Protein AF-A0A972YPR6-F1 (afdb_monomer_lite)

Structure (mmCIF, N/CA/C/O backbone):
data_AF-A0A972YPR6-F1
#
_entry.id   AF-A0A972YPR6-F1
#
loop_
_atom_site.group_PDB
_atom_site.id
_atom_site.type_symbol
_atom_site.label_atom_id
_atom_site.label_alt_id
_atom_site.label_comp_id
_atom_site.label_asym_id
_atom_site.label_entity_id
_atom_site.label_seq_id
_atom_site.pdbx_PDB_ins_code
_atom_site.Cartn_x
_atom_site.Cartn_y
_atom_site.Cartn_z
_atom_site.occupancy
_atom_site.B_iso_or_equiv
_atom_site.auth_seq_id
_atom_site.auth_comp_id
_atom_site.auth_asym_id
_atom_site.auth_atom_id
_atom_site.pdbx_PDB_model_num
ATOM 1 N N . MET A 1 1 ? -0.577 -13.447 4.696 1.00 89.56 1 MET A N 1
ATOM 2 C CA . MET A 1 1 ? -1.608 -12.400 4.865 1.00 89.56 1 MET A CA 1
ATOM 3 C C . MET A 1 1 ? -1.252 -11.350 5.911 1.00 89.56 1 MET A C 1
ATOM 5 O O . MET A 1 1 ? -1.453 -10.199 5.590 1.00 89.56 1 MET A O 1
ATOM 9 N N . MET A 1 2 ? -0.701 -11.673 7.095 1.00 94.50 2 MET A N 1
ATOM 10 C CA . MET A 1 2 ? -0.413 -10.647 8.131 1.00 94.50 2 MET A CA 1
ATOM 11 C C . MET A 1 2 ? 0.488 -9.485 7.668 1.00 94.50 2 MET A C 1
ATOM 13 O O . MET A 1 2 ? 0.297 -8.358 8.108 1.00 94.50 2 MET A O 1
ATOM 17 N N . GLU A 1 3 ? 1.454 -9.751 6.788 1.00 96.06 3 GLU A N 1
ATOM 18 C CA . GLU A 1 3 ? 2.342 -8.731 6.204 1.00 96.06 3 GLU A CA 1
ATOM 19 C C . GLU A 1 3 ? 1.760 -8.063 4.945 1.00 96.06 3 GLU A C 1
ATOM 21 O O . GLU A 1 3 ? 2.299 -7.072 4.464 1.00 96.06 3 GLU A O 1
ATOM 26 N N . CYS A 1 4 ? 0.690 -8.608 4.359 1.00 95.75 4 CYS A N 1
ATOM 27 C CA . CYS A 1 4 ? 0.088 -8.008 3.173 1.00 95.75 4 CYS A CA 1
ATOM 28 C C . CYS A 1 4 ? -0.622 -6.715 3.601 1.00 95.75 4 CYS A C 1
ATOM 30 O O . CYS A 1 4 ? -1.478 -6.797 4.485 1.00 95.75 4 CYS A O 1
ATOM 32 N N . PRO A 1 5 ? -0.283 -5.548 3.025 1.00 95.44 5 PRO A N 1
ATOM 33 C CA . PRO A 1 5 ? -0.886 -4.294 3.446 1.00 95.44 5 PRO A CA 1
ATOM 34 C C . PRO A 1 5 ? -2.381 -4.269 3.152 1.00 95.44 5 PRO A C 1
ATOM 36 O O . PRO A 1 5 ? -2.814 -4.583 2.035 1.00 95.44 5 PRO A O 1
ATOM 39 N N . ASP A 1 6 ? -3.156 -3.834 4.141 1.00 95.50 6 ASP A N 1
ATOM 40 C CA . ASP A 1 6 ? -4.547 -3.463 3.925 1.00 95.50 6 ASP A CA 1
ATOM 41 C C . ASP A 1 6 ? -4.620 -2.365 2.847 1.00 95.50 6 ASP A C 1
ATOM 43 O O . ASP A 1 6 ? -3.828 -1.416 2.866 1.00 95.50 6 ASP A O 1
ATOM 47 N N . PRO A 1 7 ? -5.524 -2.466 1.866 1.00 93.88 7 PRO A N 1
ATOM 48 C CA . PRO A 1 7 ? -5.478 -1.577 0.718 1.00 93.88 7 PRO A CA 1
ATOM 49 C C . PRO A 1 7 ? -5.807 -0.128 1.050 1.00 93.88 7 PRO A C 1
ATOM 51 O O . PRO A 1 7 ? -5.275 0.767 0.387 1.00 93.88 7 PRO A O 1
ATOM 54 N N . MET A 1 8 ? -6.619 0.105 2.081 1.00 93.44 8 MET A N 1
ATOM 55 C CA . MET A 1 8 ? -7.061 1.438 2.462 1.00 93.44 8 MET A CA 1
ATOM 56 C C . MET A 1 8 ? -6.208 2.064 3.545 1.00 93.44 8 MET A C 1
ATOM 58 O O . MET A 1 8 ? -6.005 3.262 3.476 1.00 93.44 8 MET A O 1
ATOM 62 N N . THR A 1 9 ? -5.703 1.312 4.517 1.00 93.81 9 THR A N 1
ATOM 63 C CA . THR A 1 9 ? -4.907 1.847 5.638 1.00 93.81 9 THR A CA 1
ATOM 64 C C . THR A 1 9 ? -3.408 1.647 5.446 1.00 93.81 9 THR A C 1
ATOM 66 O O . THR A 1 9 ? -2.614 2.374 6.034 1.00 93.81 9 THR A O 1
ATOM 69 N N . LYS A 1 10 ? -3.010 0.690 4.592 1.00 94.50 10 LYS A N 1
ATOM 70 C CA . LYS A 1 10 ? -1.614 0.272 4.348 1.00 94.50 10 LYS A CA 1
ATOM 71 C C . LYS A 1 10 ? -0.915 -0.306 5.575 1.00 94.50 10 LYS A C 1
ATOM 73 O O . LYS A 1 10 ? 0.304 -0.508 5.574 1.00 94.50 10 LYS A O 1
ATOM 78 N N . LEU A 1 11 ? -1.710 -0.638 6.589 1.00 95.12 11 LEU A N 1
ATOM 79 C CA . LEU A 1 11 ? -1.269 -1.309 7.792 1.00 95.12 11 LEU A CA 1
ATOM 80 C C . LEU A 1 11 ? -1.025 -2.789 7.535 1.00 95.12 11 LEU A C 1
ATOM 82 O O . LEU A 1 11 ? -1.690 -3.444 6.733 1.00 95.12 11 LEU A O 1
ATOM 86 N N . THR A 1 12 ? -0.051 -3.298 8.269 1.00 95.75 12 THR A N 1
ATOM 87 C CA . THR A 1 12 ? 0.332 -4.702 8.342 1.00 95.75 12 THR A CA 1
ATOM 88 C C . THR A 1 12 ? 0.421 -5.073 9.813 1.00 95.75 12 THR A C 1
ATOM 90 O O . THR A 1 12 ? 0.680 -4.212 10.651 1.00 95.75 12 THR A O 1
ATOM 93 N N . TRP A 1 13 ? 0.220 -6.345 10.151 1.00 96.69 13 TRP A N 1
ATOM 94 C CA . TRP A 1 13 ? 0.359 -6.851 11.525 1.00 96.69 13 TRP A CA 1
ATOM 95 C C . TRP A 1 13 ? -0.508 -6.154 12.600 1.00 96.69 13 TRP A C 1
ATOM 97 O O . TRP A 1 13 ? -0.319 -6.434 13.780 1.00 96.69 13 TRP A O 1
ATOM 107 N N . ASP A 1 14 ? -1.438 -5.274 12.224 1.00 96.12 14 ASP A N 1
ATOM 108 C CA . ASP A 1 14 ? -2.230 -4.436 13.126 1.00 96.12 14 ASP A CA 1
ATOM 109 C C . ASP A 1 14 ? -3.655 -4.230 12.600 1.00 96.12 14 ASP A C 1
ATOM 111 O O . ASP A 1 14 ? -3.879 -4.161 11.393 1.00 96.12 14 ASP A O 1
ATOM 115 N N . ASN A 1 15 ? -4.604 -4.065 13.522 1.00 96.44 15 ASN A N 1
ATOM 116 C CA . ASN A 1 15 ? -5.982 -3.648 13.265 1.00 96.44 15 ASN A CA 1
ATOM 117 C C . ASN A 1 15 ? -6.401 -2.555 14.275 1.00 96.44 15 ASN A C 1
ATOM 119 O O . ASN A 1 15 ? -6.777 -2.861 15.407 1.00 96.44 15 ASN A O 1
ATOM 123 N N . PRO A 1 16 ? -6.301 -1.268 13.911 1.00 96.81 16 PRO A N 1
ATOM 124 C CA . PRO A 1 16 ? -6.721 -0.170 14.777 1.00 96.81 16 PRO A CA 1
ATOM 125 C C . PRO A 1 16 ? -8.230 0.095 14.701 1.00 96.81 16 PRO A C 1
ATOM 127 O O . PRO A 1 16 ? -8.936 -0.448 13.855 1.00 96.81 16 PRO A O 1
ATOM 130 N N . ILE A 1 17 ? -8.710 0.981 15.575 1.00 97.88 17 ILE A N 1
ATOM 131 C CA . ILE A 1 17 ? -10.021 1.625 15.454 1.00 97.88 17 ILE A CA 1
ATOM 132 C C . ILE A 1 17 ? -9.908 2.685 14.357 1.00 97.88 17 ILE A C 1
ATOM 134 O O . ILE A 1 17 ? -9.181 3.669 14.522 1.00 97.88 17 ILE A O 1
ATOM 138 N N . LEU A 1 18 ? -10.612 2.500 13.243 1.00 97.38 18 LEU A N 1
ATOM 139 C CA . LEU A 1 18 ? -10.603 3.478 12.157 1.00 97.38 18 LEU A CA 1
ATOM 140 C C . LEU A 1 18 ? -11.626 4.576 12.440 1.00 97.38 18 LEU A C 1
ATOM 142 O O . LEU A 1 18 ? -12.770 4.279 12.801 1.00 97.38 18 LEU A O 1
ATOM 146 N N . ILE A 1 19 ? -11.208 5.836 12.290 1.00 96.25 19 ILE A N 1
ATOM 147 C CA . ILE A 1 19 ? -12.053 7.011 12.535 1.00 96.25 19 ILE A CA 1
ATOM 148 C C . ILE A 1 19 ? -11.906 8.069 11.439 1.00 96.25 19 ILE A C 1
ATOM 150 O O . ILE A 1 19 ? -10.850 8.216 10.822 1.00 96.25 19 ILE A O 1
ATOM 154 N N . SER A 1 20 ? -12.962 8.862 11.254 1.00 94.69 20 SER A N 1
ATOM 155 C CA . SER A 1 20 ? -12.939 10.039 10.379 1.00 94.69 20 SER A CA 1
ATOM 156 C C . SER A 1 20 ? -12.034 11.157 10.921 1.00 94.69 20 SER A C 1
ATOM 158 O O . SER A 1 20 ? -11.884 11.306 12.142 1.00 94.69 20 SER A O 1
ATOM 160 N N . PRO A 1 21 ? -11.478 12.013 10.038 1.00 91.69 21 PRO A N 1
ATOM 161 C CA . PRO A 1 21 ? -10.698 13.180 10.449 1.00 91.69 21 PRO A CA 1
ATOM 162 C C . PRO A 1 21 ? -11.472 14.132 11.361 1.00 91.69 21 PRO A C 1
ATOM 164 O O . PRO A 1 21 ? -10.899 14.693 12.294 1.00 91.69 21 PRO A O 1
ATOM 167 N N . ARG A 1 22 ? -12.779 14.296 11.126 1.00 92.75 22 ARG A N 1
ATOM 168 C CA . ARG A 1 22 ? -13.641 15.149 11.946 1.00 92.75 22 ARG A CA 1
ATOM 169 C C . ARG A 1 22 ? -13.773 14.633 13.371 1.00 92.75 22 ARG A C 1
ATOM 171 O O . ARG A 1 22 ? -13.511 15.374 14.315 1.00 92.75 22 ARG A O 1
ATOM 178 N N . LEU A 1 23 ? -14.123 13.354 13.525 1.00 94.56 23 LEU A N 1
ATOM 179 C CA . LEU A 1 23 ? -14.265 12.740 14.843 1.00 94.56 23 LEU A CA 1
ATOM 180 C C . LEU A 1 23 ? -12.949 12.805 15.627 1.00 94.56 23 LEU A C 1
ATOM 182 O O . LEU A 1 23 ? -12.959 13.081 16.823 1.00 94.56 23 LEU A O 1
ATOM 186 N N . ALA A 1 24 ? -11.814 12.610 14.952 1.00 93.12 24 ALA A N 1
ATOM 187 C CA . ALA A 1 24 ? -10.502 12.749 15.572 1.00 93.12 24 ALA A CA 1
ATOM 188 C C . ALA A 1 24 ? -10.274 14.160 16.150 1.00 93.12 24 ALA A C 1
ATOM 190 O O . ALA A 1 24 ? -9.824 14.284 17.287 1.00 93.12 24 ALA A O 1
ATOM 191 N N . LYS A 1 25 ? -10.617 15.228 15.414 1.00 91.12 25 LYS A N 1
ATOM 192 C CA . LYS A 1 25 ? -10.479 16.615 15.907 1.00 91.12 25 LYS A CA 1
ATOM 193 C C . LYS A 1 25 ? -11.363 16.868 17.124 1.00 91.12 25 LYS A C 1
ATOM 195 O O . LYS A 1 25 ? -10.872 17.357 18.137 1.00 91.12 25 LYS A O 1
ATOM 200 N N . GLU A 1 26 ? -12.631 16.470 17.045 1.00 94.38 26 GLU A N 1
ATOM 201 C CA . GLU A 1 26 ? -13.595 16.656 18.136 1.00 94.38 26 GLU A CA 1
ATOM 202 C C . GLU A 1 26 ? -13.163 15.900 19.406 1.00 94.38 26 GLU A C 1
ATOM 204 O O . GLU A 1 26 ? -13.256 16.435 20.510 1.00 94.38 26 GLU A O 1
ATOM 209 N N . LEU A 1 27 ? -12.621 14.683 19.268 1.00 94.31 27 LEU A N 1
ATOM 210 C CA . LEU A 1 27 ? -12.073 13.918 20.394 1.00 94.31 27 LEU A CA 1
ATOM 211 C C . LEU A 1 27 ? -10.811 14.556 20.977 1.00 94.31 27 LEU A C 1
ATOM 213 O O . LEU A 1 27 ? -10.676 14.624 22.196 1.00 94.31 27 LEU A O 1
ATOM 217 N N . GLN A 1 28 ? -9.903 15.044 20.128 1.00 92.81 28 GLN A N 1
ATOM 218 C CA . GLN A 1 28 ? -8.701 15.749 20.573 1.00 92.81 28 GLN A CA 1
ATOM 219 C C . GLN A 1 28 ? -9.057 16.992 21.401 1.00 92.81 28 GLN A C 1
ATOM 221 O O . GLN A 1 28 ? -8.453 17.223 22.448 1.00 92.81 28 GLN A O 1
ATOM 226 N N . GLU A 1 29 ? -10.036 17.780 20.951 1.00 92.50 29 GLU A N 1
ATOM 227 C CA . GLU A 1 29 ? -10.514 18.968 21.668 1.00 92.50 29 GLU A CA 1
ATOM 228 C C . GLU A 1 29 ? -11.208 18.604 22.983 1.00 92.50 29 GLU A C 1
ATOM 230 O O . GLU A 1 29 ? -10.928 19.204 24.021 1.00 92.50 29 GLU A O 1
ATOM 235 N N . LYS A 1 30 ? -12.083 17.595 22.948 1.00 95.06 30 LYS A N 1
ATOM 236 C CA . LYS A 1 30 ? -12.861 17.142 24.104 1.00 95.06 30 LYS A CA 1
ATOM 237 C C . LYS A 1 30 ? -11.989 16.536 25.205 1.00 95.06 30 LYS A C 1
ATOM 239 O O . LYS A 1 30 ? -12.177 16.858 26.376 1.00 95.06 30 LYS A O 1
ATOM 244 N N . ASP A 1 31 ? -11.074 15.640 24.841 1.00 93.69 31 ASP A N 1
ATOM 245 C CA . ASP A 1 31 ? -10.289 14.856 25.802 1.00 93.69 31 ASP A CA 1
ATOM 246 C C . ASP A 1 31 ? -8.921 15.499 26.103 1.00 93.69 31 ASP A C 1
ATOM 248 O O . ASP A 1 31 ? -8.210 15.053 27.004 1.00 93.69 31 ASP A O 1
ATOM 252 N N . GLY A 1 32 ? -8.535 16.550 25.367 1.00 89.88 32 GLY A N 1
ATOM 253 C CA . GLY A 1 32 ? -7.265 17.261 25.551 1.00 89.88 32 GLY A CA 1
ATOM 254 C C . GLY A 1 32 ? -6.027 16.435 25.181 1.00 89.88 32 GLY A C 1
ATOM 255 O O . GLY A 1 32 ? -4.915 16.772 25.593 1.00 89.88 32 GLY A O 1
ATOM 256 N N . VAL A 1 33 ? -6.204 15.347 24.426 1.00 88.31 33 VAL A N 1
ATOM 257 C CA . VAL A 1 33 ? -5.130 14.449 23.983 1.00 88.31 33 VAL A CA 1
ATOM 258 C C . VAL A 1 33 ? -4.797 14.727 22.526 1.00 88.31 33 VAL A C 1
ATOM 260 O O . VAL A 1 33 ? -5.658 14.691 21.653 1.00 88.31 33 VAL A O 1
ATOM 263 N N . GLN A 1 34 ? -3.519 14.958 22.254 1.00 85.12 34 GLN A N 1
ATOM 264 C CA . GLN A 1 34 ? -3.034 15.288 20.924 1.00 85.12 34 GLN A CA 1
ATOM 265 C C . GLN A 1 34 ? -2.979 14.059 20.003 1.00 85.12 34 GLN A C 1
ATOM 267 O O . GLN A 1 34 ? -2.140 13.184 20.193 1.00 85.12 34 GLN A O 1
ATOM 272 N N . ILE A 1 35 ? -3.832 14.037 18.976 1.00 84.25 35 ILE A N 1
ATOM 273 C CA . ILE A 1 35 ? -3.809 13.061 17.873 1.00 84.25 35 ILE A CA 1
ATOM 274 C C . ILE A 1 35 ? -2.960 13.601 16.723 1.00 84.25 35 ILE A C 1
ATOM 276 O O . ILE A 1 35 ? -2.105 12.903 16.183 1.00 84.25 35 ILE A O 1
ATOM 280 N N . PHE A 1 36 ? -3.185 14.865 16.368 1.00 79.06 36 PHE A N 1
ATOM 281 C CA . PHE A 1 36 ? -2.465 15.545 15.305 1.00 79.06 36 PHE A CA 1
ATOM 282 C C . PHE A 1 36 ? -1.331 16.381 15.919 1.00 79.06 36 PHE A C 1
ATOM 284 O O . PHE A 1 36 ? -1.601 17.271 16.738 1.00 79.06 36 PHE A O 1
ATOM 291 N N . PRO A 1 37 ? -0.054 16.141 15.569 1.00 65.31 37 PRO A N 1
ATOM 292 C CA . PRO A 1 37 ? 1.046 16.925 16.085 1.00 65.31 37 PRO A CA 1
ATOM 293 C C . PRO A 1 37 ? 0.855 18.380 15.656 1.00 65.31 37 PRO A C 1
ATOM 295 O O . PRO A 1 37 ? 0.578 18.697 14.501 1.00 65.31 37 PRO A O 1
ATOM 298 N N . GLY A 1 38 ? 0.989 19.283 16.619 1.00 54.47 38 GLY A N 1
ATOM 299 C CA . GLY A 1 38 ? 1.019 20.712 16.371 1.00 54.47 38 GLY A CA 1
ATOM 300 C C . GLY A 1 38 ? 2.280 21.038 15.587 1.00 54.47 38 GLY A C 1
ATOM 301 O O . GLY A 1 38 ? 3.301 20.372 15.760 1.00 54.47 38 GLY A O 1
ATOM 302 N N . LEU A 1 39 ? 2.206 22.066 14.743 1.00 49.81 39 LEU A N 1
ATOM 303 C CA . LEU A 1 39 ? 3.299 22.586 13.922 1.00 49.81 39 LEU A CA 1
ATOM 304 C C . LEU A 1 39 ? 4.528 22.921 14.784 1.00 49.81 39 LEU A C 1
ATOM 306 O O . LEU A 1 39 ? 4.737 24.059 15.200 1.00 49.81 39 LEU A O 1
ATOM 310 N N . LYS A 1 40 ? 5.367 21.932 15.079 1.00 41.09 40 LYS A N 1
ATOM 311 C CA . LYS A 1 40 ? 6.731 22.160 15.531 1.00 41.09 40 LYS A CA 1
ATOM 312 C C . LYS A 1 40 ? 7.622 21.696 14.392 1.00 41.09 40 LYS A C 1
ATOM 314 O O . LYS A 1 40 ? 7.718 20.488 14.181 1.00 41.09 40 LYS A O 1
ATOM 319 N N . PRO A 1 41 ? 8.222 22.626 13.625 1.00 39.38 41 PRO A N 1
ATOM 320 C CA . PRO A 1 41 ? 9.149 22.251 12.571 1.00 39.38 41 PRO A CA 1
ATOM 321 C C . PRO A 1 41 ? 10.202 21.318 13.157 1.00 39.38 41 PRO A C 1
ATOM 323 O O . PRO A 1 41 ? 10.708 21.549 14.259 1.00 39.38 41 PRO A O 1
ATOM 326 N N . MET A 1 42 ? 10.499 20.253 12.413 1.00 36.56 42 MET A N 1
ATOM 327 C CA . MET A 1 42 ? 11.329 19.139 12.871 1.00 36.56 42 MET A CA 1
ATOM 328 C C . MET A 1 42 ? 12.747 19.578 13.269 1.00 36.56 42 MET A C 1
ATOM 330 O O . MET A 1 42 ? 13.442 18.836 13.947 1.00 36.56 42 MET A O 1
ATOM 334 N N . ASN A 1 43 ? 13.143 20.812 12.934 1.00 38.44 43 ASN A N 1
ATOM 335 C CA . ASN A 1 43 ? 14.307 21.495 13.473 1.00 38.44 43 ASN A CA 1
ATOM 336 C C . ASN A 1 43 ? 14.022 23.003 13.601 1.00 38.44 43 ASN A C 1
ATOM 338 O O . ASN A 1 43 ? 13.746 23.662 12.604 1.00 38.44 43 ASN A O 1
ATOM 342 N N . LYS A 1 44 ? 14.203 23.601 14.786 1.00 40.50 44 LYS A N 1
ATOM 343 C CA . LYS A 1 44 ? 14.339 25.072 14.906 1.00 40.50 44 LYS A CA 1
ATOM 344 C C . LYS A 1 44 ? 15.662 25.598 14.308 1.00 40.50 44 LYS A C 1
ATOM 346 O O . LYS A 1 44 ? 15.861 26.804 14.275 1.00 40.50 44 LYS A O 1
ATOM 351 N N . GLN A 1 45 ? 16.576 24.710 13.896 1.00 38.56 45 GLN A N 1
ATOM 352 C CA . GLN A 1 45 ? 17.971 25.033 13.557 1.00 38.56 45 GLN A CA 1
ATOM 353 C C . GLN A 1 45 ? 18.508 24.358 12.276 1.00 38.56 45 GLN A C 1
ATOM 355 O O . GLN A 1 45 ? 19.698 24.486 11.997 1.0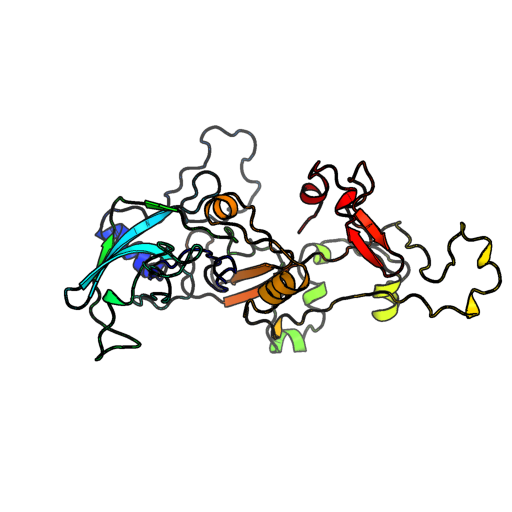0 38.56 45 GLN A O 1
ATOM 360 N N . SER A 1 46 ? 17.707 23.636 11.475 1.00 39.88 46 SER A N 1
ATOM 361 C CA . SER A 1 46 ? 18.247 23.059 10.230 1.00 39.88 46 SER A CA 1
ATOM 362 C C . SER A 1 46 ? 18.337 24.126 9.147 1.00 39.88 46 SER A C 1
ATOM 364 O O . SER A 1 46 ? 17.386 24.353 8.406 1.00 39.88 46 SER A O 1
ATOM 366 N N . ALA A 1 47 ? 19.512 24.735 9.033 1.00 35.16 47 ALA A N 1
ATOM 367 C CA . ALA A 1 47 ? 19.879 25.728 8.025 1.00 35.16 47 ALA A CA 1
ATOM 368 C C . ALA A 1 47 ? 19.959 25.186 6.576 1.00 35.16 47 ALA A C 1
ATOM 370 O O . ALA A 1 47 ? 20.585 25.813 5.731 1.00 35.16 47 ALA A O 1
ATOM 371 N N . PHE A 1 48 ? 19.380 24.018 6.276 1.00 36.66 48 PHE A N 1
ATOM 372 C CA . PHE A 1 48 ? 19.537 23.363 4.969 1.00 36.66 48 PHE A CA 1
ATOM 373 C C . PHE A 1 48 ? 18.285 23.354 4.096 1.00 36.66 48 PHE A C 1
ATOM 375 O O . PHE A 1 48 ? 18.411 23.227 2.883 1.00 36.66 48 PHE A O 1
ATOM 382 N N . PHE A 1 49 ? 17.094 23.521 4.672 1.00 37.56 49 PHE A N 1
ATOM 383 C CA . PHE A 1 49 ? 15.852 23.512 3.904 1.00 37.56 49 PHE A CA 1
ATOM 384 C C . PHE A 1 49 ? 14.857 24.507 4.503 1.00 37.56 49 PHE A C 1
ATOM 386 O O . PHE A 1 49 ? 13.896 24.127 5.168 1.00 37.56 49 PHE A O 1
ATOM 393 N N . GLU A 1 50 ? 15.074 25.800 4.261 1.00 36.25 50 GLU A N 1
ATOM 394 C CA . GLU A 1 50 ? 13.929 26.702 4.134 1.00 36.25 50 GLU A CA 1
ATOM 395 C C . GLU A 1 50 ? 13.201 26.259 2.865 1.00 36.25 50 GLU A C 1
ATOM 397 O O . GLU A 1 50 ? 13.716 26.417 1.759 1.00 36.25 50 GLU A O 1
ATOM 402 N N . GLY A 1 51 ? 12.071 25.568 3.046 1.00 36.97 51 GLY A N 1
ATOM 403 C CA . GLY A 1 51 ? 11.298 24.970 1.963 1.00 36.97 51 GLY A CA 1
ATOM 404 C C . GLY A 1 51 ? 11.113 25.962 0.820 1.00 36.97 51 GLY A C 1
ATOM 405 O O . GLY A 1 51 ? 10.473 27.003 0.973 1.00 36.97 51 GLY A O 1
ATOM 406 N N . ALA A 1 52 ? 11.708 25.650 -0.328 1.00 34.06 52 ALA A N 1
ATOM 407 C CA . ALA A 1 52 ? 11.534 26.426 -1.538 1.00 34.06 52 ALA A CA 1
ATOM 408 C C . ALA A 1 52 ? 10.051 26.372 -1.943 1.00 34.06 52 ALA A C 1
ATOM 410 O O . ALA A 1 52 ? 9.592 25.355 -2.440 1.00 34.06 52 ALA A O 1
ATOM 411 N N . LYS A 1 53 ? 9.325 27.471 -1.688 1.00 37.31 53 LYS A N 1
ATOM 412 C CA . LYS A 1 53 ? 8.010 27.863 -2.237 1.00 37.31 53 LYS A CA 1
ATOM 413 C C . LYS A 1 53 ? 6.966 26.740 -2.423 1.00 37.31 53 LYS A C 1
ATOM 415 O O . LYS A 1 53 ? 6.964 26.042 -3.429 1.00 37.31 53 LYS A O 1
ATOM 420 N N . GLY A 1 54 ? 5.973 26.724 -1.533 1.00 38.81 54 GLY A N 1
ATOM 421 C CA . GLY A 1 54 ? 4.794 25.849 -1.580 1.00 38.81 54 GLY A CA 1
ATOM 422 C C . GLY A 1 54 ? 4.768 24.981 -0.331 1.00 38.81 54 GLY A C 1
ATOM 423 O O . GLY A 1 54 ? 5.741 24.286 -0.056 1.00 38.81 54 GLY A O 1
ATOM 424 N N . GLN A 1 55 ? 3.728 25.110 0.490 1.00 42.34 55 GLN A N 1
ATOM 425 C CA . GLN A 1 55 ? 3.649 24.436 1.785 1.00 42.34 55 GLN A CA 1
ATOM 426 C C . GLN A 1 55 ? 3.785 22.919 1.575 1.00 42.34 55 GLN A C 1
ATOM 428 O O . GLN A 1 55 ? 3.008 22.318 0.842 1.00 42.34 55 GLN A O 1
ATOM 433 N N . GLN A 1 56 ? 4.811 22.297 2.165 1.00 41.59 56 GLN A N 1
ATOM 434 C CA . GLN A 1 56 ? 4.875 20.836 2.215 1.00 41.59 56 GLN A CA 1
ATOM 435 C C . GLN A 1 56 ? 3.631 20.340 2.951 1.00 41.59 56 GLN A C 1
ATOM 437 O O . GLN A 1 56 ? 3.315 20.874 4.019 1.00 41.59 56 GLN A O 1
ATOM 442 N N . GLN A 1 57 ? 2.946 19.333 2.403 1.00 45.75 57 GLN A N 1
ATOM 443 C CA . GLN A 1 57 ? 1.805 18.742 3.087 1.00 45.75 57 GLN A CA 1
ATOM 444 C C . GLN A 1 57 ? 2.247 18.217 4.441 1.00 45.75 57 GLN A C 1
ATOM 446 O O . GLN A 1 57 ? 3.233 17.483 4.570 1.00 45.75 57 GLN A O 1
ATOM 451 N N . VAL A 1 58 ? 1.518 18.618 5.473 1.00 49.44 58 VAL A N 1
ATOM 452 C CA . VAL A 1 58 ? 1.844 18.218 6.832 1.00 49.44 58 VAL A CA 1
ATOM 453 C C . VAL A 1 58 ? 1.162 16.884 7.076 1.00 49.44 58 VAL A C 1
ATOM 455 O O . VAL A 1 58 ? -0.049 16.822 7.286 1.00 49.44 58 VAL A O 1
ATOM 458 N N . ASN A 1 59 ? 1.934 15.797 7.051 1.00 50.94 59 ASN A N 1
ATOM 459 C CA . ASN A 1 59 ? 1.428 14.532 7.558 1.00 50.94 59 ASN A CA 1
ATOM 460 C C . ASN A 1 59 ? 1.119 14.716 9.051 1.00 50.94 59 ASN A C 1
ATOM 462 O O . ASN A 1 59 ? 2.028 14.896 9.862 1.00 50.94 59 ASN A O 1
ATOM 466 N N . LYS A 1 60 ? -0.170 14.736 9.403 1.00 59.53 60 LYS A N 1
ATOM 467 C CA . LYS A 1 60 ? -0.616 14.920 10.787 1.00 59.53 60 LYS A CA 1
ATOM 468 C C . LYS A 1 60 ? -0.576 13.619 11.599 1.00 59.53 60 LYS A C 1
ATOM 470 O O . LYS A 1 60 ? -1.037 13.611 12.732 1.00 59.53 60 LYS A O 1
ATOM 475 N N . ALA A 1 61 ? -0.048 12.518 11.072 1.00 59.41 61 ALA A N 1
ATOM 476 C CA . ALA A 1 61 ? 0.318 11.392 11.922 1.00 59.41 61 ALA A CA 1
ATOM 477 C C . ALA A 1 61 ? 1.658 11.681 12.623 1.00 59.41 61 ALA A C 1
ATOM 479 O O . ALA A 1 61 ? 2.569 12.284 12.053 1.00 59.41 61 ALA A O 1
ATOM 480 N N . GLN A 1 62 ? 1.788 11.279 13.888 1.00 65.50 62 GLN A N 1
ATOM 481 C CA . GLN A 1 62 ? 3.037 11.446 14.625 1.00 65.50 62 GLN A CA 1
ATOM 482 C C . GLN A 1 62 ? 4.009 10.325 14.247 1.00 65.50 62 GLN A C 1
ATOM 484 O O . GLN A 1 62 ? 3.721 9.158 14.485 1.00 65.50 62 GLN A O 1
ATOM 489 N N . PHE A 1 63 ? 5.194 10.658 13.728 1.00 69.12 63 PHE A N 1
ATOM 490 C CA . PHE A 1 63 ? 6.232 9.665 13.432 1.00 69.12 63 PHE A CA 1
ATOM 491 C C . PHE A 1 63 ? 7.407 9.758 14.405 1.00 69.12 63 PHE A C 1
ATOM 493 O O . PHE A 1 63 ? 7.922 10.839 14.687 1.00 69.12 63 PHE A O 1
ATOM 500 N N . ASN A 1 64 ? 7.886 8.610 14.889 1.00 70.12 64 ASN A N 1
ATOM 501 C CA . ASN A 1 64 ? 9.125 8.512 15.662 1.00 70.12 64 ASN A CA 1
ATOM 502 C C . ASN A 1 64 ? 10.118 7.591 14.943 1.00 70.12 64 ASN A C 1
ATOM 504 O O . ASN A 1 64 ? 9.981 6.368 14.989 1.00 70.12 64 ASN A O 1
ATOM 508 N N . ARG A 1 65 ? 11.125 8.186 14.284 1.00 68.81 65 ARG A N 1
ATOM 509 C CA . ARG A 1 65 ? 12.106 7.484 13.429 1.00 68.81 65 ARG A CA 1
ATOM 510 C C . ARG A 1 65 ? 11.441 6.658 12.309 1.00 68.81 65 ARG A C 1
ATOM 512 O O . ARG A 1 65 ? 11.811 5.501 12.127 1.00 68.81 65 ARG A O 1
ATOM 519 N N . GLY A 1 66 ? 10.461 7.239 11.608 1.00 66.00 66 GLY A N 1
ATOM 520 C CA . GLY A 1 66 ? 9.708 6.561 10.534 1.00 66.00 66 GLY A CA 1
ATOM 521 C C . GLY A 1 66 ? 8.694 5.526 11.037 1.00 66.00 66 GLY A C 1
ATOM 522 O O . GLY A 1 66 ? 8.378 4.570 10.349 1.00 66.00 66 GLY A O 1
ATOM 523 N N . LYS A 1 67 ? 8.240 5.641 12.292 1.00 77.75 67 LYS A N 1
ATOM 524 C CA . LYS A 1 67 ? 7.220 4.753 12.873 1.00 77.75 67 LYS A CA 1
ATOM 525 C C . LYS A 1 67 ? 5.988 5.556 13.220 1.00 77.75 67 LYS A C 1
ATOM 527 O O . LYS A 1 67 ? 6.109 6.461 14.046 1.00 77.75 67 LYS A O 1
ATOM 532 N N . GLU A 1 68 ? 4.849 5.203 12.637 1.00 83.94 68 GLU A N 1
ATOM 533 C CA . GLU A 1 68 ? 3.561 5.813 12.961 1.00 83.94 68 GLU A CA 1
ATOM 534 C C . GLU A 1 68 ? 3.206 5.536 14.431 1.00 83.94 68 GLU A C 1
ATOM 536 O O . GLU A 1 68 ? 3.160 4.386 14.873 1.00 83.94 68 GLU A O 1
ATOM 541 N N . MET A 1 69 ? 3.001 6.605 15.197 1.00 88.44 69 MET A N 1
ATOM 542 C CA . MET A 1 69 ? 2.591 6.592 16.595 1.00 88.44 69 MET A CA 1
ATOM 543 C C . MET A 1 69 ? 1.111 6.968 16.665 1.00 88.44 69 MET A C 1
ATOM 545 O O . MET A 1 69 ? 0.746 8.129 16.493 1.00 88.44 69 MET A O 1
ATOM 549 N N . ALA A 1 70 ? 0.271 5.979 16.935 1.00 92.19 70 ALA A N 1
ATOM 550 C CA . ALA A 1 70 ? -1.158 6.151 17.132 1.00 92.19 70 ALA A CA 1
ATOM 551 C C . ALA A 1 70 ? -1.488 6.352 18.612 1.00 92.19 70 ALA A C 1
ATOM 553 O O . ALA A 1 70 ? -0.925 5.677 19.477 1.00 92.19 70 ALA A O 1
ATOM 554 N N . VAL A 1 71 ? -2.433 7.244 18.902 1.00 94.50 71 VAL A N 1
ATOM 555 C CA . VAL A 1 71 ? -3.020 7.388 20.240 1.00 94.50 71 VAL A CA 1
ATOM 556 C C . VAL A 1 71 ? -3.902 6.176 20.530 1.00 94.50 71 VAL A C 1
ATOM 558 O O . VAL A 1 71 ? -4.664 5.734 19.670 1.00 94.50 71 VAL A O 1
ATOM 561 N N . VAL A 1 72 ? -3.809 5.623 21.736 1.00 96.75 72 VAL A N 1
ATOM 562 C CA . VAL A 1 72 ? -4.701 4.547 22.187 1.00 96.75 72 VAL A CA 1
ATOM 563 C C . VAL A 1 72 ? -5.972 5.157 22.766 1.00 96.75 72 VAL A C 1
ATOM 565 O O . VAL A 1 72 ? -5.918 6.117 23.538 1.00 96.75 72 VAL A O 1
ATOM 568 N N . ALA A 1 73 ? -7.119 4.586 22.415 1.00 97.56 73 ALA A N 1
ATOM 569 C CA . ALA A 1 73 ? -8.418 4.988 22.927 1.00 97.56 73 ALA A CA 1
ATOM 570 C C . ALA A 1 73 ? -9.134 3.816 23.613 1.00 97.56 73 ALA A C 1
ATOM 572 O O . ALA A 1 73 ? -8.965 2.652 23.245 1.00 97.56 73 ALA A O 1
ATOM 573 N N . GLU A 1 74 ? -9.945 4.146 24.615 1.00 97.94 74 GLU A N 1
ATOM 574 C CA . GLU A 1 74 ? -10.899 3.244 25.253 1.00 97.94 74 GLU A CA 1
ATOM 575 C C . GLU A 1 74 ? -12.229 3.323 24.504 1.00 97.94 74 GLU A C 1
ATOM 577 O O . GLU A 1 74 ? -12.920 4.345 24.539 1.00 97.94 74 GLU A O 1
ATOM 582 N N . LEU A 1 75 ? -12.583 2.238 23.820 1.00 97.56 75 LEU A N 1
ATOM 583 C CA . LEU A 1 75 ? -13.858 2.075 23.134 1.00 97.56 75 LEU A CA 1
ATOM 584 C C . LEU A 1 75 ? -14.793 1.251 24.010 1.00 97.56 75 LEU A C 1
ATOM 586 O O . LEU A 1 75 ? -14.477 0.110 24.339 1.00 97.56 75 LEU A O 1
ATOM 590 N N . THR A 1 76 ? -15.944 1.818 24.361 1.00 97.00 76 THR A N 1
ATOM 591 C CA . THR A 1 76 ? -16.986 1.156 25.150 1.00 97.00 76 THR A CA 1
ATOM 592 C C . THR A 1 76 ? -18.289 1.069 24.369 1.00 97.00 76 THR A C 1
ATOM 594 O O . THR A 1 76 ? -18.772 2.080 23.866 1.00 97.00 76 THR A O 1
ATOM 597 N N . ILE A 1 77 ? -18.889 -0.119 24.305 1.00 94.62 77 ILE A N 1
ATOM 598 C CA . ILE A 1 77 ? -20.226 -0.340 23.742 1.00 94.62 77 ILE A CA 1
ATOM 599 C C . ILE A 1 77 ? -20.967 -1.393 24.570 1.00 94.62 77 ILE A C 1
ATOM 601 O O . ILE A 1 77 ? -20.396 -2.424 24.923 1.00 94.62 77 ILE A O 1
ATOM 605 N N . ASP A 1 78 ? -22.221 -1.120 24.936 1.00 91.50 78 ASP A N 1
ATOM 606 C CA . ASP A 1 78 ? -23.052 -2.007 25.769 1.00 91.50 78 ASP A CA 1
ATOM 607 C C . ASP A 1 78 ? -22.349 -2.506 27.053 1.00 91.50 78 ASP A C 1
ATOM 609 O O . ASP A 1 78 ? -22.473 -3.667 27.446 1.00 91.50 78 ASP A O 1
ATOM 613 N N . GLY A 1 79 ? -21.549 -1.643 27.690 1.00 91.62 79 GLY A N 1
ATOM 614 C CA . GLY A 1 79 ? -20.781 -1.972 28.899 1.00 91.62 79 GLY A CA 1
ATOM 615 C C . GLY A 1 79 ? -19.538 -2.845 28.675 1.00 91.62 79 GLY A C 1
ATOM 616 O O . GLY A 1 79 ? -18.873 -3.203 29.645 1.00 91.62 79 GLY A O 1
ATOM 617 N N . ARG A 1 80 ? -19.201 -3.182 27.424 1.00 94.06 80 ARG A N 1
ATOM 618 C CA . ARG A 1 80 ? -17.968 -3.892 27.050 1.00 94.06 80 ARG A CA 1
ATOM 619 C C . ARG A 1 80 ? -16.939 -2.883 26.569 1.00 94.06 80 ARG A C 1
ATOM 621 O O . ARG A 1 80 ? -17.261 -2.047 25.727 1.00 94.06 80 ARG A O 1
ATOM 628 N N . THR A 1 81 ? -15.715 -2.980 27.073 1.00 96.69 81 THR A N 1
ATOM 629 C CA . THR A 1 81 ? -14.653 -2.007 26.800 1.00 96.69 81 THR A CA 1
ATOM 630 C C . THR A 1 81 ? -13.408 -2.688 26.250 1.00 96.69 81 THR A C 1
ATOM 632 O O . THR A 1 81 ? -13.011 -3.745 26.737 1.00 96.69 81 THR A O 1
ATOM 635 N N . ILE A 1 82 ? -12.763 -2.050 25.274 1.00 96.62 82 ILE A N 1
ATOM 636 C CA . ILE A 1 82 ? -11.445 -2.430 24.762 1.00 96.62 82 ILE A CA 1
ATOM 637 C C . ILE A 1 82 ? -10.540 -1.201 24.646 1.00 96.62 82 ILE A C 1
ATOM 639 O O . ILE A 1 82 ? -11.011 -0.094 24.390 1.00 96.62 82 ILE A O 1
ATOM 643 N N . LYS A 1 83 ? -9.231 -1.410 24.803 1.00 97.50 83 LYS A N 1
ATOM 644 C CA . LYS A 1 83 ? -8.193 -0.426 24.483 1.00 97.50 83 LYS A CA 1
ATOM 645 C C . LYS A 1 83 ? -7.523 -0.793 23.168 1.00 97.50 83 LYS A C 1
ATOM 647 O O . LYS A 1 83 ? -6.997 -1.898 23.051 1.00 97.50 83 LYS A O 1
ATOM 652 N N . ALA A 1 84 ? -7.518 0.125 22.208 1.00 97.69 84 ALA A N 1
ATOM 653 C CA . ALA A 1 84 ? -6.852 -0.072 20.923 1.00 97.69 84 ALA A CA 1
ATOM 654 C C . ALA A 1 84 ? -6.389 1.269 20.317 1.00 97.69 84 ALA A C 1
ATOM 656 O O . ALA A 1 84 ? -6.956 2.316 20.640 1.00 97.69 84 ALA A O 1
ATOM 657 N N . PRO A 1 85 ? -5.347 1.269 19.466 1.00 97.06 85 PRO A N 1
ATOM 658 C CA . PRO A 1 85 ? -4.907 2.448 18.735 1.00 97.06 85 PRO A CA 1
ATOM 659 C C . PRO A 1 85 ? -5.980 2.937 17.775 1.00 97.06 85 PRO A C 1
ATOM 661 O O . PRO A 1 85 ? -6.685 2.132 17.168 1.00 97.06 85 PRO A O 1
ATOM 664 N N . ILE A 1 86 ? -6.050 4.250 17.596 1.00 96.06 86 ILE A N 1
ATOM 665 C CA . ILE A 1 86 ? -6.861 4.876 16.554 1.00 96.06 86 ILE A CA 1
ATOM 666 C C . ILE A 1 86 ? -6.020 5.108 15.299 1.00 96.06 86 ILE A C 1
ATOM 668 O O . ILE A 1 86 ? -4.843 5.456 15.389 1.00 96.06 86 ILE A O 1
ATOM 672 N N . HIS A 1 87 ? -6.632 4.969 14.131 1.00 94.50 87 HIS A N 1
ATOM 673 C CA . HIS A 1 87 ? -6.027 5.349 12.860 1.00 94.50 87 HIS A CA 1
ATOM 674 C C . HIS A 1 87 ? -7.015 6.218 12.084 1.00 94.50 87 HIS A C 1
ATOM 676 O O . HIS A 1 87 ? -8.166 5.839 11.867 1.00 94.50 87 HIS A O 1
ATOM 682 N N . VAL A 1 88 ? -6.578 7.423 11.728 1.00 92.75 88 VAL A N 1
ATOM 683 C CA . VAL A 1 88 ? -7.425 8.412 11.058 1.00 92.75 88 VAL A CA 1
ATOM 684 C C . VAL A 1 88 ? -7.382 8.158 9.559 1.00 92.75 88 VAL A C 1
ATOM 686 O O . VAL A 1 88 ? -6.312 8.237 8.958 1.00 92.75 88 VAL A O 1
ATOM 689 N N . VAL A 1 89 ? -8.538 7.890 8.951 1.00 92.06 89 VAL A N 1
ATOM 690 C CA . VAL A 1 89 ? -8.634 7.563 7.523 1.00 92.06 89 VAL A CA 1
ATOM 691 C C . VAL A 1 89 ? -9.509 8.602 6.806 1.00 92.06 89 VAL A C 1
ATOM 693 O O . VAL A 1 89 ? -10.684 8.751 7.151 1.00 92.06 89 VAL A O 1
ATOM 696 N N . PRO A 1 90 ? -8.968 9.336 5.815 1.00 90.38 90 PRO A N 1
ATOM 697 C CA . PRO A 1 90 ? -9.751 10.233 4.961 1.00 90.38 90 PRO A CA 1
ATOM 698 C C . PRO A 1 90 ? -10.877 9.490 4.226 1.00 90.38 90 PRO A C 1
ATOM 700 O O . PRO A 1 90 ? -10.707 8.332 3.846 1.00 90.38 90 PRO A O 1
ATOM 703 N N . GLY A 1 91 ? -12.021 10.144 4.011 1.00 89.88 91 GLY A N 1
ATOM 704 C CA . GLY A 1 91 ? -13.179 9.536 3.341 1.00 89.88 91 GLY A CA 1
ATOM 705 C C . GLY A 1 91 ? -14.070 8.670 4.235 1.00 89.88 91 GLY A C 1
ATOM 706 O O . GLY A 1 91 ? -15.113 8.200 3.784 1.00 89.88 91 GLY A O 1
ATOM 707 N N . MET A 1 92 ? -13.707 8.456 5.505 1.00 93.38 92 MET A N 1
ATOM 708 C CA . MET A 1 92 ? -14.590 7.769 6.449 1.00 93.38 92 MET A CA 1
ATOM 709 C C . MET A 1 92 ? -15.800 8.624 6.821 1.00 93.38 92 MET A C 1
ATOM 711 O O . MET A 1 92 ? -15.680 9.818 7.092 1.00 93.38 92 MET A O 1
ATOM 715 N N . ALA A 1 93 ? -16.959 7.973 6.935 1.00 94.56 93 ALA A N 1
ATOM 716 C CA . ALA A 1 93 ? -18.173 8.612 7.414 1.00 94.56 93 ALA A CA 1
ATOM 717 C C . ALA A 1 93 ? -17.994 9.162 8.840 1.00 94.56 93 ALA A C 1
ATOM 719 O O . ALA A 1 93 ? -17.475 8.497 9.744 1.00 94.56 93 ALA A O 1
ATOM 720 N N . ASN A 1 94 ? -18.471 10.387 9.049 1.00 94.19 94 ASN A N 1
ATOM 721 C CA . ASN A 1 94 ? -18.428 11.036 10.353 1.00 94.19 94 ASN A CA 1
ATOM 722 C C . ASN A 1 94 ? -19.219 10.227 11.396 1.00 94.19 94 ASN A C 1
ATOM 724 O O . ASN A 1 94 ? -20.240 9.615 11.084 1.00 94.19 94 ASN A O 1
ATOM 728 N N . TYR A 1 95 ? -18.719 10.207 12.638 1.00 94.62 95 TYR A N 1
ATOM 729 C CA . TYR A 1 95 ? -19.316 9.475 13.770 1.00 94.62 95 TYR A CA 1
ATOM 730 C C . TYR A 1 95 ? -19.497 7.961 13.558 1.00 94.62 95 TYR A C 1
ATOM 732 O O . TYR A 1 95 ? -20.272 7.323 14.269 1.00 94.62 95 TYR A O 1
ATOM 740 N N . THR A 1 96 ? -18.763 7.379 12.607 1.00 95.69 96 THR A N 1
ATOM 741 C CA . THR A 1 96 ? -18.711 5.934 12.364 1.00 95.69 96 THR A CA 1
ATOM 742 C C . THR A 1 96 ? -17.331 5.405 12.741 1.00 95.69 96 THR A C 1
ATOM 744 O O . THR A 1 96 ? -16.317 6.025 12.421 1.00 95.69 96 THR A O 1
ATOM 747 N N . LEU A 1 97 ? -17.302 4.267 13.437 1.00 96.50 97 LEU A N 1
ATOM 748 C CA . LEU A 1 97 ? -16.080 3.543 13.783 1.00 96.50 97 LEU A CA 1
ATOM 749 C C . LEU A 1 97 ? -16.043 2.248 12.978 1.00 96.50 97 LEU A C 1
ATOM 751 O O . LEU A 1 97 ? -17.033 1.514 12.965 1.00 96.50 97 LEU A O 1
ATOM 755 N N . GLU A 1 98 ? -14.907 1.940 12.361 1.00 97.00 98 GLU A N 1
ATOM 756 C CA . GLU A 1 98 ? -14.685 0.635 11.736 1.00 97.00 98 GLU A CA 1
ATOM 757 C C . GLU A 1 98 ? -13.650 -0.156 12.539 1.00 97.00 98 GLU A C 1
ATOM 759 O O . GLU A 1 98 ? -12.614 0.369 12.950 1.00 97.00 98 GLU A O 1
ATOM 764 N N . LEU A 1 99 ? -13.976 -1.423 12.804 1.00 96.31 99 LEU A N 1
ATOM 765 C CA . LEU A 1 99 ? -13.210 -2.323 13.661 1.00 96.31 99 LEU A CA 1
ATOM 766 C C . LEU A 1 99 ? -12.836 -3.575 12.856 1.00 96.31 99 LEU A C 1
ATOM 768 O O . LEU A 1 99 ? -13.646 -4.506 12.766 1.00 96.31 99 LEU A O 1
ATOM 772 N N . PRO A 1 100 ? -11.635 -3.630 12.253 1.00 95.81 100 PRO A N 1
ATOM 773 C CA . PRO A 1 100 ? -11.230 -4.780 11.458 1.00 95.81 100 PRO A CA 1
ATOM 774 C C . PRO A 1 100 ? -11.072 -6.017 12.348 1.00 95.81 100 PRO A C 1
ATOM 776 O O . PRO A 1 100 ? -10.380 -5.985 13.364 1.00 95.81 100 PRO A O 1
ATOM 779 N N . LEU A 1 101 ? -11.713 -7.124 11.980 1.00 94.94 101 LEU A N 1
ATOM 780 C CA . LEU A 1 101 ? -11.720 -8.354 12.777 1.00 94.94 101 LEU A CA 1
ATOM 781 C C . LEU A 1 101 ? -10.664 -9.368 12.333 1.00 94.94 101 LEU A C 1
ATOM 783 O O . LEU A 1 101 ? -10.120 -9.295 11.237 1.00 94.94 101 LEU A O 1
ATOM 787 N N . GLY A 1 102 ? -10.442 -10.384 13.171 1.00 93.56 102 GLY A N 1
ATOM 788 C CA . GLY A 1 102 ? -9.604 -11.548 12.848 1.00 93.56 102 GLY A CA 1
ATOM 789 C C . GLY A 1 102 ? -8.222 -11.547 13.503 1.00 93.56 102 GLY A C 1
ATOM 790 O O . GLY A 1 102 ? -7.514 -12.551 13.410 1.00 93.56 102 GLY A O 1
ATOM 791 N N . MET A 1 103 ? -7.872 -10.468 14.202 1.00 95.75 103 MET A N 1
ATOM 792 C CA . MET A 1 103 ? -6.656 -10.324 15.005 1.00 95.75 103 MET A CA 1
ATOM 793 C C . MET A 1 103 ? -6.964 -10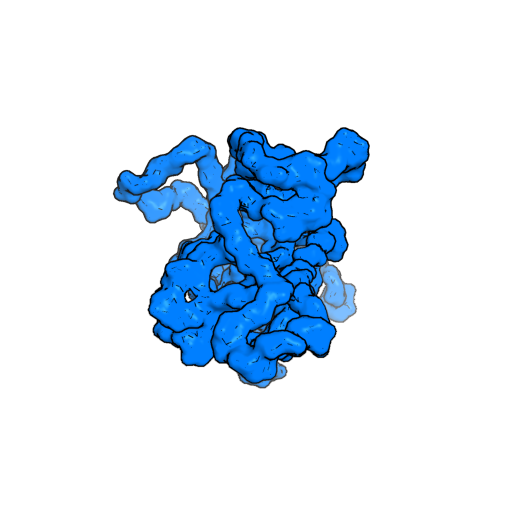.410 16.514 1.00 95.75 103 MET A C 1
ATOM 795 O O . MET A 1 103 ? -8.102 -10.668 16.900 1.00 95.75 103 MET A O 1
ATOM 799 N N . GLY A 1 104 ? -5.941 -10.276 17.363 1.00 95.06 104 GLY A N 1
ATOM 800 C CA . GLY A 1 104 ? -6.039 -10.390 18.824 1.00 95.06 104 GLY A CA 1
ATOM 801 C C . GLY A 1 104 ? -6.231 -11.822 19.332 1.00 95.06 104 GLY A C 1
ATOM 802 O O . GLY A 1 104 ? -6.694 -12.047 20.446 1.00 95.06 104 GLY A O 1
ATOM 803 N N . ARG A 1 105 ? -5.909 -12.822 18.507 1.00 95.31 105 ARG A N 1
ATOM 804 C CA . ARG A 1 105 ? -6.132 -14.235 18.830 1.00 95.31 105 ARG A CA 1
ATOM 805 C C . ARG A 1 105 ? -5.063 -14.738 19.800 1.00 95.31 105 ARG A C 1
ATOM 807 O O . ARG A 1 105 ? -3.879 -14.561 19.550 1.00 95.31 105 ARG A O 1
ATOM 814 N N . THR A 1 106 ? -5.470 -15.468 20.834 1.00 95.00 106 THR A N 1
ATOM 815 C CA . THR A 1 106 ? -4.550 -16.093 21.808 1.00 95.00 106 THR A CA 1
ATOM 816 C C . THR A 1 106 ? -4.057 -17.479 21.377 1.00 95.00 106 THR A C 1
ATOM 818 O O . THR A 1 106 ? -3.060 -17.983 21.884 1.00 95.00 106 THR A O 1
ATOM 821 N N . LEU A 1 107 ? -4.749 -18.115 20.424 1.00 94.44 107 LEU A N 1
ATOM 822 C CA . LEU A 1 107 ? -4.419 -19.437 19.882 1.00 94.44 107 LEU A CA 1
ATOM 823 C C . LEU A 1 107 ? -4.434 -19.394 18.344 1.00 94.44 107 LEU A C 1
ATOM 825 O O . LEU A 1 107 ? -5.422 -19.763 17.702 1.00 94.44 107 LEU A O 1
ATOM 829 N N . ALA A 1 108 ? -3.342 -18.910 17.742 1.00 94.12 108 ALA A N 1
ATOM 830 C CA . ALA A 1 108 ? -3.191 -18.778 16.284 1.00 94.12 108 ALA A CA 1
ATOM 831 C C . ALA A 1 108 ? -1.773 -19.139 15.781 1.00 94.12 108 ALA A C 1
ATOM 833 O O . ALA A 1 108 ? -1.281 -18.616 14.775 1.00 94.12 108 ALA A O 1
ATOM 834 N N . GLY A 1 109 ? -1.106 -20.068 16.474 1.00 94.69 109 GLY A N 1
ATOM 835 C CA . GLY A 1 109 ? 0.227 -20.556 16.112 1.00 94.69 109 GLY A CA 1
ATOM 836 C C . GLY A 1 109 ? 1.328 -19.518 16.352 1.00 94.69 109 GLY A C 1
ATOM 837 O O . GLY A 1 109 ? 1.206 -18.658 17.215 1.00 94.69 109 GLY A O 1
ATOM 838 N N . ARG A 1 110 ? 2.428 -19.594 15.596 1.00 94.31 110 ARG A N 1
ATOM 839 C CA . ARG A 1 110 ? 3.597 -18.710 15.794 1.00 94.31 110 ARG A CA 1
ATOM 840 C C . ARG A 1 110 ? 3.446 -17.312 15.189 1.00 94.31 110 ARG A C 1
ATOM 842 O O . ARG A 1 110 ? 4.256 -16.447 15.488 1.00 94.31 110 ARG A O 1
ATOM 849 N N . VAL A 1 111 ? 2.475 -17.123 14.294 1.00 94.31 111 VAL A N 1
ATOM 850 C CA . VAL A 1 111 ? 2.363 -15.914 13.459 1.00 94.31 111 VAL A CA 1
ATOM 851 C C . VAL A 1 111 ? 1.234 -15.002 13.922 1.00 94.31 111 VAL A C 1
ATOM 853 O O . VAL A 1 111 ? 1.431 -13.798 13.969 1.00 94.31 111 VAL A O 1
ATOM 856 N N . GLY A 1 112 ? 0.055 -15.552 14.224 1.00 93.75 112 GLY A N 1
ATOM 857 C CA . GLY A 1 112 ? -1.133 -14.751 14.541 1.00 93.75 112 GLY A CA 1
ATOM 858 C C . GLY A 1 112 ? -1.443 -14.620 16.031 1.00 93.75 112 GLY A C 1
ATOM 859 O O . GLY A 1 112 ? -2.442 -13.993 16.369 1.00 93.75 112 GLY A O 1
ATOM 860 N N . THR A 1 113 ? -0.656 -15.257 16.902 1.00 95.38 113 THR A N 1
ATOM 861 C CA . THR A 1 113 ? -0.877 -15.195 18.353 1.00 95.38 113 THR A CA 1
ATOM 862 C C . THR A 1 113 ? -0.405 -13.850 18.886 1.00 95.38 113 THR A C 1
ATOM 864 O O . THR A 1 113 ? 0.719 -13.449 18.592 1.00 95.38 113 THR A O 1
ATOM 867 N N . ASP A 1 114 ? -1.265 -13.167 19.642 1.00 93.19 114 ASP A N 1
ATOM 868 C CA . ASP A 1 114 ? -1.006 -11.856 20.257 1.00 93.19 114 ASP A CA 1
ATOM 869 C C . ASP A 1 114 ? -0.624 -10.752 19.251 1.00 93.19 114 ASP A C 1
ATOM 871 O O . ASP A 1 114 ? 0.104 -9.808 19.564 1.00 93.19 114 ASP A O 1
ATOM 875 N N . VAL A 1 115 ? -1.128 -10.865 18.018 1.00 95.19 115 VAL A N 1
ATOM 876 C CA . VAL A 1 115 ? -0.983 -9.836 16.982 1.00 95.19 115 VAL A CA 1
ATOM 877 C C . VAL A 1 115 ? -2.292 -9.073 16.834 1.00 95.19 115 VAL A C 1
ATOM 879 O O . VAL A 1 115 ? -3.330 -9.699 16.633 1.00 95.19 115 VAL A O 1
ATOM 882 N N . GLY A 1 116 ? -2.235 -7.740 16.889 1.00 95.19 116 GLY A N 1
ATOM 883 C CA . GLY A 1 116 ? -3.400 -6.855 16.820 1.00 95.19 116 GLY A CA 1
ATOM 884 C C . GLY A 1 116 ? -4.289 -6.893 18.071 1.00 95.19 116 GLY A C 1
ATOM 885 O O . GLY A 1 116 ? -3.842 -7.244 19.161 1.00 95.19 116 GLY A O 1
ATOM 886 N N . PHE A 1 117 ? -5.554 -6.512 17.909 1.00 96.75 117 PHE A N 1
ATOM 887 C CA . PHE A 1 117 ? -6.541 -6.287 18.967 1.00 96.75 117 PHE A CA 1
ATOM 888 C C . PHE A 1 117 ? -7.806 -7.112 18.705 1.00 96.75 117 PHE A C 1
ATOM 890 O O . PHE A 1 117 ? -8.286 -7.185 17.572 1.00 96.75 117 PHE A O 1
ATOM 897 N N . ASP A 1 118 ? -8.361 -7.745 19.741 1.00 96.25 118 ASP A N 1
ATOM 898 C CA . ASP A 1 118 ? -9.554 -8.588 19.599 1.00 96.25 118 ASP A CA 1
ATOM 899 C C . ASP A 1 118 ? -10.847 -7.781 19.757 1.00 96.25 118 ASP A C 1
ATOM 901 O O . ASP A 1 118 ? -11.357 -7.592 20.860 1.00 96.25 118 ASP A O 1
ATOM 905 N N . PHE A 1 119 ? -11.423 -7.341 18.641 1.00 96.19 119 PHE A N 1
ATOM 906 C CA . PHE A 1 119 ? -12.708 -6.641 18.649 1.00 96.19 119 PHE A CA 1
ATOM 907 C C . PHE A 1 119 ? -13.934 -7.571 18.681 1.00 96.19 119 PHE A C 1
ATOM 909 O O . PHE A 1 119 ? -15.054 -7.067 18.796 1.00 96.19 119 PHE A O 1
ATOM 916 N N . TYR A 1 120 ? -13.783 -8.907 18.625 1.00 94.12 120 TYR A N 1
ATOM 917 C CA . TYR A 1 120 ? -14.945 -9.808 18.717 1.00 94.12 120 TYR A CA 1
ATOM 918 C C . TYR A 1 120 ? -15.677 -9.659 20.051 1.00 94.12 120 TYR A C 1
ATOM 920 O O . TYR A 1 120 ? -16.900 -9.792 20.086 1.00 94.12 120 TYR A O 1
ATOM 928 N N . GLY A 1 121 ? -14.957 -9.310 21.122 1.00 90.56 121 GLY A N 1
ATOM 929 C CA . GLY A 1 121 ? -15.540 -9.057 22.439 1.00 90.56 121 GLY A CA 1
ATOM 930 C C . GLY A 1 121 ? -16.553 -7.906 22.474 1.00 90.56 121 GLY A C 1
ATOM 931 O O . GLY A 1 121 ? -17.388 -7.872 23.373 1.00 90.56 121 GLY A O 1
ATOM 932 N N . LEU A 1 122 ? -16.529 -6.985 21.504 1.00 92.25 122 LEU A N 1
ATOM 933 C CA . LEU A 1 122 ? -17.502 -5.889 21.412 1.00 92.25 122 LEU A CA 1
ATOM 934 C C . LEU A 1 122 ? -18.773 -6.271 20.639 1.00 92.25 122 LEU A C 1
ATOM 936 O O . LEU A 1 122 ? -19.782 -5.571 20.727 1.00 92.25 122 LEU A O 1
ATOM 940 N N . ARG A 1 123 ? -18.744 -7.369 19.877 1.00 91.12 123 ARG A N 1
ATOM 941 C CA . ARG A 1 123 ? -19.860 -7.801 19.032 1.00 91.12 123 ARG A CA 1
ATOM 942 C C . ARG A 1 123 ? -20.938 -8.492 19.868 1.00 91.12 123 ARG A C 1
ATOM 944 O O . ARG A 1 123 ? -20.643 -9.271 20.771 1.00 91.12 123 ARG A O 1
ATOM 951 N N . SER A 1 124 ? -22.203 -8.265 19.519 1.00 89.50 124 SER A N 1
ATOM 952 C CA . SER A 1 124 ? -23.340 -8.996 20.089 1.00 89.50 124 SER A CA 1
ATOM 953 C C . SER A 1 124 ? -24.096 -9.772 19.009 1.00 89.50 124 SER A C 1
ATOM 955 O O . SER A 1 124 ? -24.058 -9.417 17.831 1.00 89.50 124 SER A O 1
ATOM 957 N N . SER A 1 125 ? -24.815 -10.828 19.400 1.00 90.62 125 SER A N 1
ATOM 958 C CA . SER A 1 125 ? -25.658 -11.608 18.479 1.00 90.62 125 SER A CA 1
ATOM 959 C C . SER A 1 125 ? -26.800 -10.789 17.870 1.00 90.62 125 SER A C 1
ATOM 961 O O . SER A 1 125 ? -27.283 -11.125 16.795 1.00 90.62 125 SER A O 1
ATOM 963 N N . ASN A 1 126 ? -27.210 -9.710 18.541 1.00 88.50 126 ASN A N 1
ATOM 964 C CA . ASN A 1 126 ? -28.259 -8.804 18.071 1.00 88.50 126 ASN A CA 1
ATOM 965 C C . ASN A 1 126 ? -27.733 -7.776 17.055 1.00 88.50 126 ASN A C 1
ATOM 967 O O . ASN A 1 126 ? -28.521 -7.161 16.344 1.00 88.50 126 ASN A O 1
ATOM 971 N N . ALA A 1 127 ? -26.413 -7.582 16.992 1.00 84.94 127 ALA A N 1
ATOM 972 C CA . ALA A 1 127 ? -25.755 -6.533 16.224 1.00 84.94 127 ALA A CA 1
ATOM 973 C C . ALA A 1 127 ? -24.410 -7.045 15.675 1.00 84.94 127 ALA A C 1
ATOM 975 O O . ALA A 1 127 ? -23.330 -6.633 16.099 1.00 84.94 127 ALA A O 1
ATOM 976 N N . LEU A 1 128 ? -24.474 -8.004 14.741 1.00 87.62 128 LEU A N 1
ATOM 977 C CA . LEU A 1 128 ? -23.282 -8.675 14.206 1.00 87.62 128 LEU A CA 1
ATOM 978 C C . LEU A 1 128 ? -22.458 -7.788 13.257 1.00 87.62 128 LEU A C 1
ATOM 980 O O . LEU A 1 128 ? -21.237 -7.919 13.212 1.00 87.62 128 LEU A O 1
ATOM 984 N N . GLY A 1 129 ? -23.106 -6.911 12.486 1.00 89.50 129 GLY A N 1
ATOM 985 C CA . GLY A 1 129 ? -22.444 -6.083 11.467 1.00 89.50 129 GLY A CA 1
ATOM 986 C C . GLY A 1 129 ? -22.296 -4.607 11.831 1.00 89.50 129 GLY A C 1
ATOM 987 O O . GLY A 1 129 ? -21.371 -3.959 11.362 1.00 89.50 129 GLY A O 1
ATOM 988 N N . CYS A 1 130 ? -23.193 -4.076 12.660 1.00 93.44 130 CYS A N 1
ATOM 989 C CA . CYS A 1 130 ? -23.221 -2.669 13.047 1.00 93.44 130 CYS A CA 1
ATOM 990 C C . CYS A 1 130 ? -23.909 -2.541 14.403 1.00 93.44 130 CYS A C 1
ATOM 992 O O . CYS A 1 130 ? -24.911 -3.215 14.641 1.00 93.44 130 CYS A O 1
ATOM 994 N N . ALA A 1 131 ? -23.378 -1.680 15.266 1.00 92.75 131 ALA A N 1
ATOM 995 C CA . ALA A 1 131 ? -23.937 -1.367 16.570 1.00 92.75 131 ALA A CA 1
ATOM 996 C C . ALA A 1 131 ? -23.831 0.144 16.825 1.00 92.75 131 ALA A C 1
ATOM 998 O O . ALA A 1 131 ? -22.929 0.809 16.315 1.00 92.75 131 ALA A O 1
ATOM 999 N N . THR A 1 132 ? -24.760 0.690 17.605 1.00 94.06 132 THR A N 1
ATOM 1000 C CA . THR A 1 132 ? -24.854 2.128 17.903 1.00 94.06 132 THR A CA 1
ATOM 1001 C C . THR A 1 132 ? -24.617 2.401 19.383 1.00 94.06 132 THR A C 1
ATOM 1003 O O . THR A 1 132 ? -24.762 1.506 20.207 1.00 94.06 132 THR A O 1
ATOM 1006 N N . GLY A 1 133 ? -24.313 3.652 19.741 1.00 93.50 133 GLY A N 1
ATOM 1007 C CA . GLY A 1 133 ? -24.122 4.044 21.144 1.00 93.50 133 GLY A CA 1
ATOM 1008 C C . GLY A 1 133 ? -22.726 3.744 21.693 1.00 93.50 133 GLY A C 1
ATOM 1009 O O . GLY A 1 133 ? -22.534 3.717 22.906 1.00 93.50 133 GLY A O 1
ATOM 1010 N N . ALA A 1 134 ? -21.749 3.531 20.810 1.00 95.19 134 ALA A N 1
ATOM 1011 C CA . ALA A 1 134 ? -20.351 3.441 21.197 1.00 95.19 134 ALA A CA 1
ATOM 1012 C C . ALA A 1 134 ? -19.849 4.773 21.780 1.00 95.19 134 ALA A C 1
ATOM 1014 O O . ALA A 1 134 ? -20.147 5.851 21.266 1.00 95.19 134 ALA A O 1
ATOM 1015 N N . SER A 1 135 ? -19.041 4.686 22.832 1.00 96.38 135 SER A N 1
ATOM 1016 C CA . SER A 1 135 ? -18.304 5.804 23.411 1.00 96.38 135 SER A CA 1
ATOM 1017 C C . SER A 1 135 ? -16.813 5.576 23.212 1.00 96.38 135 SER A C 1
ATOM 1019 O O . SER A 1 135 ? -16.312 4.492 23.509 1.00 96.38 135 SER A O 1
ATOM 1021 N N . LEU A 1 136 ? -16.113 6.592 22.716 1.00 96.94 136 LEU A N 1
ATOM 1022 C CA . LEU A 1 136 ? -14.667 6.577 22.539 1.00 96.94 136 LEU A CA 1
ATOM 1023 C C . LEU A 1 136 ? -14.047 7.659 23.428 1.00 96.94 136 LEU A C 1
ATOM 1025 O O . LEU A 1 136 ? -14.521 8.800 23.433 1.00 96.94 136 LEU A O 1
ATOM 1029 N N . LYS A 1 137 ? -13.014 7.287 24.186 1.00 97.44 137 LYS A N 1
ATOM 1030 C CA . LYS A 1 137 ? -12.250 8.191 25.052 1.00 97.44 137 LYS A CA 1
ATOM 1031 C C . LYS A 1 137 ? -10.760 8.037 24.777 1.00 97.44 137 LYS A C 1
ATOM 1033 O O . LYS A 1 137 ? -10.232 6.928 24.855 1.00 97.44 137 LYS A O 1
ATOM 1038 N N . LEU A 1 138 ? -10.078 9.135 24.474 1.00 96.44 138 LEU A N 1
ATOM 1039 C CA . LEU A 1 138 ? -8.636 9.127 24.245 1.00 96.44 138 LEU A CA 1
ATOM 1040 C C . LEU A 1 138 ? -7.870 8.896 25.551 1.00 96.44 138 LEU A C 1
ATOM 1042 O O . LEU A 1 138 ? -8.271 9.337 26.630 1.00 96.44 138 LEU A O 1
ATOM 1046 N N . THR A 1 139 ? -6.733 8.216 25.439 1.00 95.88 139 THR A N 1
ATOM 1047 C CA . THR A 1 139 ? -5.781 8.017 26.538 1.00 95.88 139 THR A CA 1
ATOM 1048 C C . THR A 1 139 ? -4.443 8.673 26.199 1.00 95.88 139 THR A C 1
ATOM 1050 O O . THR A 1 139 ? -4.201 9.054 25.059 1.00 95.88 139 THR A O 1
ATOM 1053 N N . THR A 1 140 ? -3.539 8.791 27.170 1.00 92.75 140 THR A N 1
ATOM 1054 C CA . THR A 1 140 ? -2.169 9.276 26.924 1.00 92.75 140 THR A CA 1
ATOM 1055 C C . THR A 1 140 ? -1.227 8.188 26.398 1.00 92.75 140 THR A C 1
ATOM 1057 O O . THR A 1 140 ? -0.070 8.473 26.080 1.00 92.75 140 THR A O 1
ATOM 1060 N N . GLU A 1 141 ? -1.693 6.938 26.318 1.00 95.0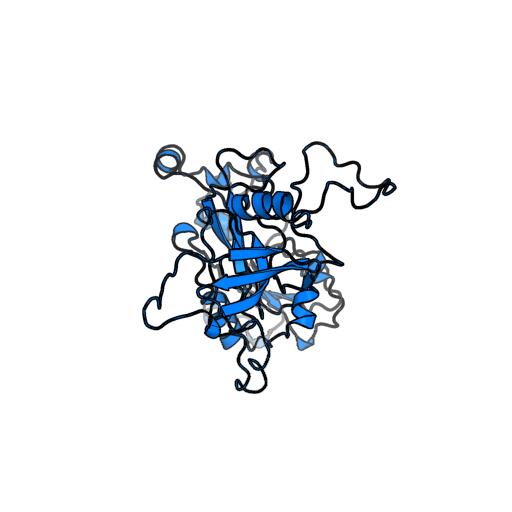6 141 GLU A N 1
ATOM 1061 C CA . GLU A 1 141 ? -0.921 5.816 25.795 1.00 95.06 141 GLU A CA 1
ATOM 1062 C C . GLU A 1 141 ? -0.782 5.931 24.268 1.00 95.06 141 GLU A C 1
ATOM 1064 O O . GLU A 1 141 ? -1.684 6.392 23.565 1.00 95.06 141 GLU A O 1
ATOM 1069 N N . THR A 1 142 ? 0.361 5.490 23.741 1.00 93.25 142 THR A N 1
ATOM 1070 C CA . THR A 1 142 ? 0.626 5.471 22.297 1.00 93.25 142 THR A CA 1
ATOM 1071 C C . THR A 1 142 ? 1.094 4.097 21.845 1.00 93.25 142 THR A C 1
ATOM 1073 O O . THR A 1 142 ? 1.705 3.342 22.603 1.00 93.25 142 THR A O 1
ATOM 1076 N N . TYR A 1 143 ? 0.828 3.781 20.583 1.00 94.31 143 TYR A N 1
ATOM 1077 C CA . TYR A 1 143 ? 1.122 2.494 19.971 1.00 94.31 143 TYR A CA 1
ATOM 1078 C C . TYR A 1 143 ? 1.781 2.676 18.606 1.00 94.31 143 TYR A C 1
ATOM 1080 O O . TYR A 1 143 ? 1.484 3.622 17.884 1.00 94.31 143 TYR A O 1
ATOM 1088 N N . LYS A 1 144 ? 2.675 1.755 18.238 1.00 93.75 144 LYS A N 1
ATOM 1089 C CA . LYS A 1 144 ? 3.348 1.773 16.934 1.00 93.75 144 LYS A CA 1
ATOM 1090 C C . LYS A 1 144 ? 2.570 0.947 15.923 1.00 93.75 144 LYS A C 1
ATOM 1092 O O . LYS A 1 144 ? 2.557 -0.283 16.040 1.00 93.75 144 LYS A O 1
ATOM 1097 N N . LEU A 1 145 ? 1.988 1.622 14.940 1.00 93.81 145 LEU A N 1
ATOM 1098 C CA . LEU A 1 145 ? 1.326 0.986 13.807 1.00 93.81 145 LEU A CA 1
ATOM 1099 C C . LEU A 1 145 ? 2.345 0.683 12.705 1.00 93.81 145 LEU A C 1
ATOM 1101 O O . LEU A 1 145 ? 3.148 1.541 12.331 1.00 93.81 145 LEU A O 1
ATOM 1105 N N . ALA A 1 146 ? 2.349 -0.557 12.213 1.00 93.75 146 ALA A N 1
ATOM 1106 C CA . ALA A 1 146 ? 3.225 -0.965 11.117 1.00 93.75 146 ALA A CA 1
ATOM 1107 C C . ALA A 1 146 ? 2.600 -0.621 9.759 1.00 93.75 146 ALA A C 1
ATOM 1109 O O . ALA A 1 146 ? 1.948 -1.449 9.122 1.00 93.75 146 ALA A O 1
ATOM 1110 N N . ASN A 1 147 ? 2.818 0.622 9.337 1.00 91.38 147 ASN A N 1
ATOM 1111 C CA . ASN A 1 147 ? 2.365 1.160 8.062 1.00 91.38 147 ASN A CA 1
ATOM 1112 C C . ASN A 1 147 ? 3.460 1.036 6.991 1.00 91.38 147 ASN A C 1
ATOM 1114 O O . ASN A 1 147 ? 4.617 1.357 7.250 1.00 91.38 147 ASN A O 1
ATOM 1118 N N . THR A 1 148 ? 3.087 0.575 5.798 1.00 92.38 148 THR A N 1
ATOM 1119 C CA . THR A 1 148 ? 3.996 0.437 4.642 1.00 92.38 148 THR A CA 1
ATOM 1120 C C . THR A 1 148 ? 3.988 1.651 3.716 1.00 92.38 148 THR A C 1
ATOM 1122 O O . THR A 1 148 ? 4.875 1.798 2.882 1.00 92.38 148 THR A O 1
ATOM 1125 N N . GLN A 1 149 ? 3.015 2.552 3.867 1.00 90.00 149 GLN A N 1
ATOM 1126 C CA . GLN A 1 149 ? 2.901 3.760 3.063 1.00 90.00 149 GLN A CA 1
ATOM 1127 C C . GLN A 1 149 ? 2.601 4.965 3.965 1.00 90.00 149 GLN A C 1
ATOM 1129 O O . GLN A 1 149 ? 1.452 5.256 4.296 1.00 90.00 149 GLN A O 1
ATOM 1134 N N . GLU A 1 150 ? 3.649 5.701 4.337 1.00 80.69 150 GLU A N 1
ATOM 1135 C CA . GLU A 1 150 ? 3.524 6.858 5.234 1.00 80.69 150 GLU A CA 1
ATOM 1136 C C . GLU A 1 150 ? 2.828 8.049 4.559 1.00 80.69 150 GLU A C 1
ATOM 1138 O O . GLU A 1 150 ? 1.974 8.710 5.154 1.00 80.69 150 GLU A O 1
ATOM 1143 N N . HIS A 1 151 ? 3.198 8.337 3.307 1.00 80.19 151 HIS A N 1
ATOM 1144 C CA . HIS A 1 151 ? 2.612 9.425 2.532 1.00 80.19 151 HIS A CA 1
ATOM 1145 C C . HIS A 1 151 ? 1.309 8.992 1.856 1.00 80.19 151 HIS A C 1
ATOM 1147 O O . HIS A 1 151 ? 1.201 7.904 1.300 1.00 80.19 151 HIS A O 1
ATOM 1153 N N . TRP A 1 152 ? 0.291 9.836 1.879 1.00 80.00 152 TRP A N 1
ATOM 1154 C CA . TRP A 1 152 ? -1.038 9.442 1.409 1.00 80.00 152 TRP A CA 1
ATOM 1155 C C . TRP A 1 152 ? -1.603 10.366 0.334 1.00 80.00 152 TRP A C 1
ATOM 1157 O O . TRP A 1 152 ? -2.604 10.019 -0.282 1.00 80.00 152 TRP A O 1
ATOM 1167 N N . SER A 1 153 ? -0.952 11.496 0.058 1.00 82.06 153 SER A N 1
ATOM 1168 C CA . SER A 1 153 ? -1.305 12.415 -1.025 1.00 82.06 153 SER A CA 1
ATOM 1169 C C . SER A 1 153 ? -0.273 12.331 -2.157 1.00 82.06 153 SER A C 1
ATOM 1171 O O . SER A 1 153 ? 0.877 11.930 -1.946 1.00 82.06 153 SER A O 1
ATOM 1173 N N . MET A 1 154 ? -0.661 12.719 -3.375 1.00 81.38 154 MET A N 1
ATOM 1174 C CA . MET A 1 154 ? 0.290 12.816 -4.489 1.00 81.38 154 MET A CA 1
ATOM 1175 C C . MET A 1 154 ? 1.226 14.032 -4.378 1.00 81.38 154 MET A C 1
ATOM 1177 O O . MET A 1 154 ? 2.198 14.117 -5.128 1.00 81.38 154 MET A O 1
ATOM 1181 N N . GLU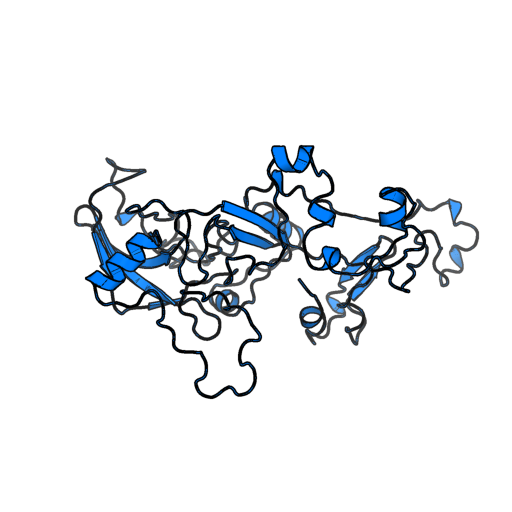 A 1 155 ? 0.995 14.955 -3.437 1.00 77.50 155 GLU A N 1
ATOM 1182 C CA . GLU A 1 155 ? 1.803 16.173 -3.253 1.00 77.50 155 GLU A CA 1
ATOM 1183 C C . GLU A 1 155 ? 1.824 17.065 -4.510 1.00 77.50 155 GLU A C 1
ATOM 1185 O O . GLU A 1 155 ? 2.851 17.628 -4.882 1.00 77.50 155 GLU A O 1
ATOM 1190 N N . GLY A 1 156 ? 0.705 17.118 -5.244 1.00 75.38 156 GLY A N 1
ATOM 1191 C CA . GLY A 1 156 ? 0.601 17.849 -6.516 1.00 75.38 156 GLY A CA 1
ATOM 1192 C C . GLY A 1 156 ? 1.379 17.224 -7.683 1.00 75.38 156 GLY A C 1
ATOM 1193 O O . GLY A 1 156 ? 1.416 17.790 -8.775 1.00 75.38 156 GLY A O 1
ATOM 1194 N N . ARG A 1 157 ? 1.999 16.054 -7.488 1.00 79.94 157 ARG A N 1
ATOM 1195 C CA . ARG A 1 157 ? 2.710 15.329 -8.546 1.00 79.94 157 ARG A CA 1
ATOM 1196 C C . ARG A 1 157 ? 1.718 14.531 -9.386 1.00 79.94 157 ARG A C 1
ATOM 1198 O O . ARG A 1 157 ? 0.836 13.867 -8.854 1.00 79.94 157 ARG A O 1
ATOM 1205 N N . ALA A 1 158 ? 1.911 14.519 -10.699 1.00 85.38 158 ALA A N 1
ATOM 1206 C CA . ALA A 1 158 ? 1.099 13.724 -11.622 1.00 85.38 158 ALA A CA 1
ATOM 1207 C C . ALA A 1 158 ? 1.529 12.241 -11.632 1.00 85.38 158 ALA A C 1
ATOM 1209 O O . ALA A 1 158 ? 2.000 11.740 -12.659 1.00 85.38 158 ALA A O 1
ATOM 1210 N N . ILE A 1 159 ? 1.422 11.578 -10.472 1.00 87.94 159 ILE A N 1
ATOM 1211 C CA . ILE A 1 159 ? 1.760 10.159 -10.279 1.00 87.94 159 ILE A CA 1
ATOM 1212 C C . ILE A 1 159 ? 0.670 9.296 -10.922 1.00 87.94 159 ILE A C 1
ATOM 1214 O O . ILE A 1 159 ? 0.924 8.630 -11.924 1.00 87.94 159 ILE A O 1
ATOM 1218 N N . VAL A 1 160 ? -0.559 9.388 -10.406 1.00 89.69 160 VAL A N 1
ATOM 1219 C CA . VAL A 1 160 ? -1.757 8.846 -11.054 1.00 89.69 160 VAL A CA 1
ATOM 1220 C C . VAL A 1 160 ? -2.417 9.977 -11.837 1.00 89.69 160 VAL A C 1
ATOM 1222 O O . VAL A 1 160 ? -2.700 11.043 -11.294 1.00 89.69 160 VAL A O 1
ATOM 1225 N N . ARG A 1 161 ? -2.593 9.779 -13.146 1.00 88.94 161 ARG A N 1
ATOM 1226 C CA . ARG A 1 161 ? -3.137 10.796 -14.057 1.00 88.94 161 ARG A CA 1
ATOM 1227 C C . ARG A 1 161 ? -4.611 10.516 -14.280 1.00 88.94 161 ARG A C 1
ATOM 1229 O O . ARG A 1 161 ? -4.962 9.569 -14.978 1.00 88.94 161 ARG A O 1
ATOM 1236 N N . GLU A 1 162 ? -5.455 11.351 -13.696 1.00 87.31 162 GLU A N 1
ATOM 1237 C CA . GLU A 1 162 ? -6.900 11.147 -13.677 1.00 87.31 162 GLU A CA 1
ATOM 1238 C C . GLU A 1 162 ? -7.622 12.114 -14.611 1.00 87.31 162 GLU A C 1
ATOM 1240 O O . GLU A 1 162 ? -7.220 13.263 -14.806 1.00 87.31 162 GLU A O 1
ATOM 1245 N N . ALA A 1 163 ? -8.715 11.638 -15.196 1.00 89.50 163 ALA A N 1
ATOM 1246 C CA . ALA A 1 163 ? -9.611 12.438 -16.009 1.00 89.50 163 ALA A CA 1
ATOM 1247 C C . ALA A 1 163 ? -11.026 11.871 -15.936 1.00 89.50 163 ALA A C 1
ATOM 1249 O O . ALA A 1 163 ? -11.233 10.663 -15.845 1.00 89.50 163 ALA A O 1
ATOM 1250 N N . THR A 1 164 ? -12.022 12.744 -16.060 1.00 91.56 164 THR A N 1
ATOM 1251 C CA . THR A 1 164 ? -13.403 12.300 -16.260 1.00 91.56 164 THR A CA 1
ATOM 1252 C C . THR A 1 164 ? -13.593 11.791 -17.689 1.00 91.56 164 THR A C 1
ATOM 1254 O O . THR A 1 164 ? -12.927 12.252 -18.620 1.00 91.56 164 THR A O 1
ATOM 1257 N N . ALA A 1 165 ? -14.573 10.911 -17.907 1.00 93.50 165 ALA A N 1
ATOM 1258 C CA . ALA A 1 165 ? -14.926 10.446 -19.253 1.00 93.50 165 ALA A CA 1
ATOM 1259 C C . ALA A 1 165 ? -15.262 11.612 -20.210 1.00 93.50 165 ALA A C 1
ATOM 1261 O O . ALA A 1 165 ? -14.899 11.596 -21.387 1.00 93.50 165 ALA A O 1
ATOM 1262 N N . ALA A 1 166 ? -15.911 12.663 -19.694 1.00 95.19 166 ALA A N 1
ATOM 1263 C CA . ALA A 1 166 ? -16.219 13.872 -20.456 1.00 95.19 166 ALA A CA 1
ATOM 1264 C C . ALA A 1 166 ? -14.958 14.648 -20.875 1.00 95.19 166 ALA A C 1
ATOM 1266 O O . ALA A 1 166 ? -14.922 15.199 -21.977 1.00 95.19 166 ALA A O 1
ATOM 1267 N N . TYR A 1 167 ? -13.933 14.686 -20.018 1.00 91.81 167 TYR A N 1
ATOM 1268 C CA . TYR A 1 167 ? -12.648 15.304 -20.338 1.00 91.81 167 TYR A CA 1
ATOM 1269 C C . TYR A 1 167 ? -11.850 14.451 -21.328 1.00 91.81 167 TYR A C 1
ATOM 1271 O O . TYR A 1 167 ? -11.393 14.975 -22.341 1.00 91.81 167 TYR A O 1
ATOM 1279 N N . TYR A 1 168 ? -11.782 13.134 -21.113 1.00 92.44 168 TYR A N 1
ATOM 1280 C CA . TYR A 1 168 ? -11.121 12.197 -22.025 1.00 92.44 168 TYR A CA 1
ATOM 1281 C C . TYR A 1 168 ? -11.688 12.269 -23.450 1.00 92.44 168 TYR A C 1
ATOM 1283 O O . TYR A 1 168 ? -10.933 12.307 -24.417 1.00 92.44 168 TYR A O 1
ATOM 1291 N N . LYS A 1 169 ? -13.016 12.395 -23.598 1.00 95.25 169 LYS A N 1
ATOM 1292 C CA . LYS A 1 169 ? -13.664 12.562 -24.912 1.00 95.25 169 LYS A CA 1
ATOM 1293 C C . LYS A 1 169 ? -13.179 13.806 -25.671 1.00 95.25 169 LYS A C 1
ATOM 1295 O O . LYS A 1 169 ? -13.179 13.802 -26.898 1.00 95.25 169 LYS A O 1
ATOM 1300 N N . LYS A 1 170 ? -12.812 14.874 -24.957 1.00 95.50 170 LYS A N 1
ATOM 1301 C CA . LYS A 1 170 ? -12.300 16.125 -25.544 1.00 95.50 170 LYS A CA 1
ATOM 1302 C C . LYS A 1 170 ? -10.782 16.087 -25.747 1.00 95.50 170 LYS A C 1
ATOM 1304 O O . LYS A 1 170 ? -10.296 16.646 -26.724 1.00 95.50 170 LYS A O 1
ATOM 1309 N N . SER A 1 171 ? -10.067 15.423 -24.840 1.00 92.62 171 SER A N 1
ATOM 1310 C CA . SER A 1 171 ? -8.605 15.378 -24.773 1.00 92.62 171 SER A CA 1
ATOM 1311 C C . SER A 1 171 ? -8.125 13.944 -24.499 1.00 92.62 171 SER A C 1
ATOM 1313 O O . SER A 1 171 ? -7.738 13.630 -23.371 1.00 92.62 171 SER A O 1
ATOM 1315 N N . PRO A 1 172 ? -8.143 13.044 -25.500 1.00 90.69 172 PRO A N 1
ATOM 1316 C CA . PRO A 1 172 ? -7.768 11.640 -25.301 1.00 90.69 172 PRO A CA 1
ATOM 1317 C C . PRO A 1 172 ? -6.280 11.454 -24.966 1.00 90.69 172 PRO A C 1
ATOM 1319 O O . PRO A 1 172 ? -5.890 10.441 -24.392 1.00 90.69 172 PRO A O 1
ATOM 1322 N N . ASP A 1 173 ? -5.447 12.445 -25.280 1.00 86.56 173 ASP A N 1
ATOM 1323 C CA . ASP A 1 173 ? -4.011 12.483 -25.006 1.00 86.56 173 ASP A CA 1
ATOM 1324 C C . ASP A 1 173 ? -3.660 13.185 -23.681 1.00 86.56 173 ASP A C 1
ATOM 1326 O O . ASP A 1 173 ? -2.493 13.497 -23.439 1.00 86.56 173 ASP A O 1
ATOM 1330 N N . PHE A 1 174 ? -4.642 13.435 -22.804 1.00 88.38 174 PHE A N 1
ATOM 1331 C CA . PHE A 1 174 ? -4.437 14.205 -21.573 1.00 88.38 174 PHE A CA 1
ATOM 1332 C C . PHE A 1 174 ? -3.287 13.696 -20.707 1.00 88.38 174 PHE A C 1
ATOM 1334 O O . PHE A 1 174 ? -2.534 14.496 -20.156 1.00 88.38 174 PHE A O 1
ATOM 1341 N N . ALA A 1 175 ? -3.129 12.374 -20.615 1.00 85.50 175 ALA A N 1
ATOM 1342 C CA . ALA A 1 175 ? -2.097 11.772 -19.795 1.00 85.50 175 ALA A CA 1
ATOM 1343 C C . ALA A 1 175 ? -0.704 12.207 -20.267 1.00 85.50 175 ALA A C 1
ATOM 1345 O O . ALA A 1 175 ? 0.163 12.414 -19.433 1.00 85.50 175 ALA A O 1
ATOM 1346 N N . GLN A 1 176 ? -0.478 12.427 -21.567 1.00 79.25 176 GLN A N 1
ATOM 1347 C CA . GLN A 1 176 ? 0.808 12.915 -22.092 1.00 79.25 176 GLN A CA 1
ATOM 1348 C C . GLN A 1 176 ? 1.063 14.392 -21.757 1.00 79.25 176 GLN A C 1
ATOM 1350 O O . GLN A 1 176 ? 2.203 14.844 -21.777 1.00 79.25 176 GLN A O 1
ATOM 1355 N N . LYS A 1 177 ? 0.003 15.135 -21.428 1.00 80.75 177 LYS A N 1
ATOM 1356 C CA . LYS A 1 177 ? 0.013 16.573 -21.128 1.00 80.75 177 LYS A CA 1
ATOM 1357 C C . LYS A 1 177 ? -0.016 16.877 -19.628 1.00 80.75 177 LYS A C 1
ATOM 1359 O O . LYS A 1 177 ? -0.177 18.034 -19.255 1.00 80.75 177 LYS A O 1
ATOM 1364 N N . MET A 1 178 ? 0.121 15.863 -18.777 1.00 82.56 178 MET A N 1
ATOM 1365 C CA . MET A 1 178 ? 0.180 16.010 -17.323 1.00 82.56 178 MET A CA 1
ATOM 1366 C C . MET A 1 178 ? 1.555 15.598 -16.795 1.00 82.56 178 MET A C 1
ATOM 1368 O O . MET A 1 178 ? 2.092 14.566 -17.195 1.00 82.56 178 MET A O 1
ATOM 1372 N N . GLY A 1 179 ? 2.083 16.356 -15.833 1.00 74.88 179 GLY A N 1
ATOM 1373 C CA . GLY A 1 179 ? 3.316 16.032 -15.116 1.00 74.88 179 GLY A CA 1
ATOM 1374 C C . GLY A 1 179 ? 4.542 16.793 -15.602 1.00 74.88 179 GLY A C 1
ATOM 1375 O O . GLY A 1 179 ? 4.450 17.800 -16.290 1.00 74.88 179 GLY A O 1
ATOM 1376 N N . VAL A 1 180 ? 5.726 16.331 -15.209 1.00 67.69 180 VAL A N 1
ATOM 1377 C CA . VAL A 1 180 ? 6.979 17.028 -15.543 1.00 67.69 180 VAL A CA 1
ATOM 1378 C C . VAL A 1 180 ? 7.208 17.044 -17.059 1.00 67.69 180 VAL A C 1
ATOM 1380 O O . VAL A 1 180 ? 7.746 18.013 -17.589 1.00 67.69 180 VAL A O 1
ATOM 1383 N N . GLU A 1 181 ? 6.735 16.023 -17.779 1.00 60.88 181 GLU A N 1
ATOM 1384 C CA . GLU A 1 181 ? 6.897 15.936 -19.233 1.00 60.88 181 GLU A CA 1
ATOM 1385 C C . GLU A 1 181 ? 6.120 17.003 -20.004 1.00 60.88 181 GLU A C 1
ATOM 1387 O O . GLU A 1 181 ? 6.577 17.406 -21.067 1.00 60.88 181 GLU A O 1
ATOM 1392 N N . SER A 1 182 ? 5.003 17.522 -19.477 1.00 64.31 182 SER A N 1
ATOM 1393 C CA . SER A 1 182 ? 4.291 18.628 -20.136 1.00 64.31 182 SER A CA 1
ATOM 1394 C C . SER A 1 182 ? 5.042 19.956 -20.063 1.00 64.31 182 SER A C 1
ATOM 1396 O O . SER A 1 182 ? 4.698 20.898 -20.773 1.00 64.31 182 SER A O 1
ATOM 1398 N N . HIS A 1 183 ? 6.056 20.037 -19.199 1.00 63.66 183 HIS A N 1
ATOM 1399 C CA . HIS A 1 183 ? 6.921 21.203 -19.036 1.00 63.66 183 HIS A CA 1
ATOM 1400 C C . HIS A 1 183 ? 8.312 21.001 -19.645 1.00 63.66 183 HIS A C 1
ATOM 1402 O O . HIS A 1 183 ? 9.079 21.961 -19.736 1.00 63.66 183 HIS A O 1
ATOM 1408 N N . ALA A 1 184 ? 8.647 19.779 -20.068 1.00 61.06 184 ALA A N 1
ATOM 1409 C CA . ALA A 1 184 ? 9.861 19.536 -20.824 1.00 61.06 184 ALA A CA 1
ATOM 1410 C C . ALA A 1 184 ? 9.683 20.109 -22.241 1.00 61.06 184 ALA A C 1
ATOM 1412 O O . ALA A 1 184 ? 8.643 19.873 -22.865 1.00 61.06 184 ALA A O 1
ATOM 1413 N N . PRO A 1 185 ? 10.660 20.865 -22.778 1.00 60.31 185 PRO A N 1
ATOM 1414 C CA . PRO A 1 185 ? 10.627 21.234 -24.186 1.00 60.31 185 PRO A CA 1
ATOM 1415 C C . PRO A 1 185 ? 10.526 19.964 -25.034 1.00 60.31 185 PRO A C 1
ATOM 1417 O O . PRO A 1 185 ? 11.032 18.913 -24.638 1.00 60.31 185 PRO A O 1
ATOM 1420 N N . ALA A 1 186 ? 9.866 20.060 -26.191 1.00 59.28 186 ALA A N 1
ATOM 1421 C CA . ALA A 1 186 ? 9.789 18.949 -27.128 1.00 59.28 186 ALA A CA 1
ATOM 1422 C C . ALA A 1 186 ? 11.216 18.503 -27.471 1.00 59.28 186 ALA A C 1
ATOM 1424 O O . ALA A 1 186 ? 11.938 19.182 -28.203 1.00 59.28 186 ALA A O 1
ATOM 1425 N N . ASN A 1 187 ? 11.644 17.381 -26.899 1.00 55.16 187 ASN A N 1
ATOM 1426 C CA . ASN A 1 187 ? 12.879 16.757 -27.316 1.00 55.16 187 ASN A CA 1
ATOM 1427 C C . ASN A 1 187 ? 12.586 16.207 -28.715 1.00 55.16 187 ASN A C 1
ATOM 1429 O O . ASN A 1 187 ? 11.756 15.313 -28.843 1.00 55.16 187 ASN A O 1
ATOM 1433 N N . TYR A 1 188 ? 13.243 16.734 -29.752 1.00 56.72 188 TYR A N 1
ATOM 1434 C CA . TYR A 1 188 ? 13.101 16.236 -31.124 1.00 56.72 188 TYR A CA 1
ATOM 1435 C C . TYR A 1 188 ? 13.687 14.829 -31.232 1.00 56.72 188 TYR A C 1
ATOM 1437 O O . TYR A 1 188 ? 14.907 14.643 -31.247 1.00 56.72 188 TYR A O 1
ATOM 1445 N N . GLY A 1 189 ? 12.810 13.834 -31.221 1.00 63.34 189 GLY A N 1
ATOM 1446 C CA . GLY A 1 189 ? 13.153 12.424 -31.270 1.00 63.34 189 GLY A CA 1
ATOM 1447 C C . GLY A 1 189 ? 13.220 11.946 -32.700 1.00 63.34 189 GLY A C 1
ATOM 1448 O O . GLY A 1 189 ? 12.392 12.298 -33.538 1.00 63.34 189 GLY A O 1
ATOM 1449 N N . LYS A 1 190 ? 14.198 11.085 -32.987 1.00 66.75 190 LYS A N 1
ATOM 1450 C CA . LYS A 1 190 ? 14.382 10.462 -34.306 1.00 66.75 190 LYS A CA 1
ATOM 1451 C C . LYS A 1 190 ? 13.114 9.748 -34.817 1.00 66.75 190 LYS A C 1
ATOM 1453 O O . LYS A 1 190 ? 13.002 9.512 -36.016 1.00 66.75 190 LYS A O 1
ATOM 1458 N N . TYR A 1 191 ? 12.195 9.392 -33.916 1.00 69.94 191 TYR A N 1
ATOM 1459 C CA . TYR A 1 191 ? 10.976 8.641 -34.208 1.00 69.94 191 TYR A CA 1
ATOM 1460 C C . TYR A 1 191 ? 9.694 9.367 -33.765 1.00 69.94 191 TYR A C 1
ATOM 1462 O O . TYR A 1 191 ? 8.651 8.732 -33.600 1.00 69.94 191 TYR A O 1
ATOM 1470 N N . ASP A 1 192 ? 9.737 10.685 -33.554 1.00 69.50 192 ASP A N 1
ATOM 1471 C CA . ASP A 1 192 ? 8.575 11.455 -33.086 1.00 69.50 192 ASP A CA 1
ATOM 1472 C C . ASP A 1 192 ? 7.399 11.464 -34.072 1.00 69.50 192 ASP A C 1
ATOM 1474 O O . ASP A 1 192 ? 6.246 11.589 -33.658 1.00 69.50 192 ASP A O 1
ATOM 1478 N N . ASP A 1 193 ? 7.668 11.263 -35.358 1.00 75.31 193 ASP A N 1
ATOM 1479 C CA . ASP A 1 193 ? 6.686 11.136 -36.438 1.00 75.31 193 ASP A CA 1
ATOM 1480 C C . ASP A 1 193 ? 6.131 9.707 -36.597 1.00 75.31 193 ASP A C 1
ATOM 1482 O O . ASP A 1 193 ? 5.208 9.484 -37.382 1.00 75.31 193 ASP A O 1
ATOM 1486 N N . LYS A 1 194 ? 6.686 8.723 -35.877 1.00 78.00 194 LYS A N 1
ATOM 1487 C CA . LYS A 1 194 ? 6.336 7.305 -36.037 1.00 78.00 194 LYS A CA 1
ATOM 1488 C C . LYS A 1 194 ? 5.111 6.887 -35.228 1.00 78.00 194 LYS A C 1
ATOM 1490 O O . LYS A 1 194 ? 4.632 7.599 -34.342 1.00 78.00 194 LYS A O 1
ATOM 1495 N N . SER A 1 195 ? 4.613 5.689 -35.540 1.00 77.62 195 SER A N 1
ATOM 1496 C CA . SER A 1 195 ? 3.528 5.052 -34.794 1.00 77.62 195 SER A CA 1
ATOM 1497 C C . SER A 1 195 ? 3.916 4.844 -33.322 1.00 77.62 195 SER A C 1
ATOM 1499 O O . SER A 1 195 ? 5.099 4.771 -32.988 1.00 77.62 195 SER A O 1
ATOM 1501 N N . LEU A 1 196 ? 2.932 4.719 -32.422 1.00 68.88 196 LEU A N 1
ATOM 1502 C CA . LEU A 1 196 ? 3.212 4.411 -31.013 1.00 68.88 196 LEU A CA 1
ATOM 1503 C C . LEU A 1 196 ? 3.990 3.094 -30.874 1.00 68.88 196 LEU A C 1
ATOM 1505 O O . LEU A 1 196 ? 4.892 3.009 -30.051 1.00 68.88 196 LEU A O 1
ATOM 1509 N N . GLN A 1 197 ? 3.681 2.101 -31.710 1.00 69.69 197 GLN A N 1
ATOM 1510 C CA . GLN A 1 197 ? 4.378 0.817 -31.730 1.00 69.69 197 GLN A CA 1
ATOM 1511 C C . GLN A 1 197 ? 5.866 0.982 -32.065 1.00 69.69 197 GLN A C 1
ATOM 1513 O O . GLN A 1 197 ? 6.718 0.467 -31.344 1.00 69.69 197 GLN A O 1
ATOM 1518 N N . ASP A 1 198 ? 6.184 1.754 -33.106 1.00 70.94 198 ASP A N 1
ATOM 1519 C CA . ASP A 1 198 ? 7.573 2.044 -33.471 1.00 70.94 198 ASP A CA 1
ATOM 1520 C C . ASP A 1 198 ? 8.275 2.857 -32.380 1.00 70.94 198 ASP A C 1
ATOM 1522 O O . ASP A 1 198 ? 9.420 2.568 -32.037 1.00 70.94 198 ASP A O 1
ATOM 1526 N N . LYS A 1 199 ? 7.581 3.847 -31.797 1.00 70.56 199 LYS A N 1
ATOM 1527 C CA . LYS A 1 199 ? 8.113 4.666 -30.701 1.00 70.56 199 LYS A CA 1
ATOM 1528 C C . LYS A 1 199 ? 8.462 3.828 -29.479 1.00 70.56 199 LYS A C 1
ATOM 1530 O O . LYS A 1 199 ? 9.543 4.005 -28.944 1.00 70.56 199 LYS A O 1
ATOM 1535 N N . VAL A 1 200 ? 7.593 2.908 -29.067 1.00 67.69 200 VAL A N 1
ATOM 1536 C CA . VAL A 1 200 ? 7.837 2.031 -27.909 1.00 67.69 200 VAL A CA 1
ATOM 1537 C C . VAL A 1 200 ? 9.070 1.150 -28.121 1.00 67.69 200 VAL A C 1
ATOM 1539 O O . VAL A 1 200 ? 9.776 0.867 -27.167 1.00 67.69 200 VAL A O 1
ATOM 1542 N N . GLN A 1 201 ? 9.360 0.758 -29.361 1.00 68.75 201 GLN A N 1
ATOM 1543 C CA . GLN A 1 201 ? 10.510 -0.093 -29.679 1.00 68.75 201 GLN A CA 1
ATOM 1544 C C . GLN A 1 201 ? 11.810 0.683 -29.965 1.00 68.75 201 GLN A C 1
ATOM 1546 O O . GLN A 1 201 ? 12.893 0.107 -29.898 1.00 68.75 201 GLN A O 1
ATOM 1551 N N . HIS A 1 202 ? 11.722 1.957 -30.365 1.00 65.56 202 HIS A N 1
ATOM 1552 C CA . HIS A 1 202 ? 12.866 2.686 -30.934 1.00 65.56 202 HIS A CA 1
ATOM 1553 C C . HIS A 1 202 ? 13.114 4.069 -30.316 1.00 65.56 202 HIS A C 1
ATOM 1555 O O . HIS A 1 202 ? 14.206 4.615 -30.494 1.00 65.56 202 HIS A O 1
ATOM 1561 N N . ASN A 1 203 ? 12.126 4.662 -29.640 1.00 63.09 203 ASN A N 1
ATOM 1562 C CA . ASN A 1 203 ? 12.181 6.019 -29.098 1.00 63.09 203 ASN A CA 1
ATOM 1563 C C . ASN A 1 203 ? 12.270 5.982 -27.568 1.00 63.09 203 ASN A C 1
ATOM 1565 O O . ASN A 1 203 ? 11.271 5.850 -26.861 1.00 63.09 203 ASN A O 1
ATOM 1569 N N . TYR A 1 204 ? 13.490 6.128 -27.057 1.00 63.69 204 TYR A N 1
ATOM 1570 C CA . TYR A 1 204 ? 13.757 6.164 -25.622 1.00 63.69 204 TYR A CA 1
ATOM 1571 C C . TYR A 1 204 ? 13.109 7.390 -24.980 1.00 63.69 204 TYR A C 1
ATOM 1573 O O . TYR A 1 204 ? 13.145 8.495 -25.533 1.00 63.69 204 TYR A O 1
ATOM 1581 N N . ARG A 1 205 ? 12.577 7.229 -23.763 1.00 56.56 205 ARG A N 1
ATOM 1582 C CA . ARG A 1 205 ? 12.006 8.350 -23.004 1.00 56.56 205 ARG A CA 1
ATOM 1583 C C . ARG A 1 205 ? 13.057 9.461 -22.857 1.00 56.56 205 ARG A C 1
ATOM 1585 O O . ARG A 1 205 ? 14.156 9.225 -22.361 1.00 56.56 205 ARG A O 1
ATOM 1592 N N . GLY A 1 206 ? 12.713 10.665 -23.316 1.00 56.97 206 GLY A N 1
ATOM 1593 C CA . GLY A 1 206 ? 13.590 11.838 -23.273 1.00 56.97 206 GLY A CA 1
ATOM 1594 C C . GLY A 1 206 ? 14.644 11.928 -24.386 1.00 56.97 206 GLY A C 1
ATOM 1595 O O . GLY A 1 206 ? 15.522 12.774 -24.268 1.00 56.97 206 GLY A O 1
ATOM 1596 N N . ASN A 1 207 ? 14.567 11.112 -25.446 1.00 59.19 207 ASN A N 1
ATOM 1597 C CA . ASN A 1 207 ? 15.565 11.040 -26.528 1.00 59.19 207 ASN A CA 1
ATOM 1598 C C . ASN A 1 207 ? 16.985 10.788 -26.028 1.00 59.19 207 ASN A C 1
ATOM 1600 O O . ASN A 1 207 ? 17.945 11.432 -26.456 1.00 59.19 207 ASN A O 1
ATOM 1604 N N . SER A 1 208 ? 17.108 9.839 -25.102 1.00 63.16 208 SER A N 1
ATOM 1605 C CA . SER A 1 208 ? 18.411 9.364 -24.658 1.00 63.16 208 SER A CA 1
ATOM 1606 C C . SER A 1 208 ? 19.280 8.961 -25.856 1.00 63.16 208 SER A C 1
ATOM 1608 O O . SER A 1 208 ? 18.804 8.341 -26.806 1.00 63.16 208 SER A O 1
ATOM 1610 N N . ALA A 1 209 ? 20.575 9.281 -25.782 1.00 61.47 209 ALA A N 1
ATOM 1611 C CA . ALA A 1 209 ? 21.581 8.795 -26.728 1.00 61.47 209 ALA A CA 1
ATOM 1612 C C . ALA A 1 209 ? 21.860 7.288 -26.569 1.00 61.47 209 ALA A C 1
ATOM 1614 O O . ALA A 1 209 ? 22.572 6.702 -27.386 1.00 61.47 209 ALA A O 1
ATOM 1615 N N . TYR A 1 210 ? 21.321 6.668 -25.513 1.00 63.84 210 TYR A N 1
ATOM 1616 C CA . TYR A 1 210 ? 21.365 5.228 -25.316 1.00 63.84 210 TYR A CA 1
ATOM 1617 C C . TYR A 1 210 ? 20.711 4.525 -26.505 1.00 63.84 210 TYR A C 1
ATOM 1619 O O . TYR A 1 210 ? 19.601 4.863 -26.900 1.00 63.84 210 TYR A O 1
ATOM 1627 N N . LYS A 1 211 ? 21.411 3.555 -27.087 1.00 62.50 211 LYS A N 1
ATOM 1628 C CA . LYS A 1 211 ? 20.905 2.736 -28.183 1.00 62.50 211 LYS A CA 1
ATOM 1629 C C . LYS A 1 211 ? 20.919 1.295 -27.712 1.00 62.50 211 LYS A C 1
ATOM 1631 O O . LYS A 1 211 ? 21.993 0.741 -27.496 1.00 62.50 211 LYS A O 1
ATOM 1636 N N . HIS A 1 212 ? 19.737 0.714 -27.573 1.00 62.16 212 HIS A N 1
ATOM 1637 C CA . HIS A 1 212 ? 19.577 -0.685 -27.239 1.00 62.16 212 HIS A CA 1
ATOM 1638 C C . HIS A 1 212 ? 20.286 -1.554 -28.285 1.00 62.16 212 HIS A C 1
ATOM 1640 O O . HIS A 1 212 ? 20.209 -1.294 -29.495 1.00 62.16 212 HIS A O 1
ATOM 1646 N N . GLU A 1 213 ? 20.989 -2.590 -27.828 1.00 59.12 213 GLU A N 1
ATOM 1647 C CA . GLU A 1 213 ? 21.499 -3.612 -28.732 1.00 59.12 213 GLU A CA 1
ATOM 1648 C C . GLU A 1 213 ? 20.330 -4.306 -29.434 1.00 59.12 213 GLU A C 1
ATOM 1650 O O . GLU A 1 213 ? 19.275 -4.544 -28.847 1.00 59.12 213 GLU A O 1
ATOM 1655 N N . SER A 1 214 ? 20.501 -4.622 -30.717 1.00 58.91 214 SER A N 1
ATOM 1656 C CA . SER A 1 214 ? 19.491 -5.380 -31.448 1.00 58.91 214 SER A CA 1
ATOM 1657 C C . SER A 1 214 ? 19.344 -6.752 -30.794 1.00 58.91 214 SER A C 1
ATOM 1659 O O . SER A 1 214 ? 20.248 -7.579 -30.873 1.00 58.91 214 SER A O 1
ATOM 1661 N N . PHE A 1 215 ? 18.189 -7.008 -30.181 1.00 57.75 215 PHE A N 1
ATOM 1662 C CA . PHE A 1 215 ? 17.875 -8.277 -29.518 1.00 57.75 215 PHE A CA 1
ATOM 1663 C C . PHE A 1 215 ? 17.902 -9.493 -30.459 1.00 57.75 215 PHE A C 1
ATOM 1665 O O . PHE A 1 215 ? 17.949 -10.636 -30.009 1.00 57.75 215 PHE A O 1
ATOM 1672 N N . SER A 1 216 ? 17.897 -9.252 -31.773 1.00 53.94 216 SER A N 1
ATOM 1673 C CA . SER A 1 216 ? 18.067 -10.258 -32.823 1.00 53.94 216 SER A CA 1
ATOM 1674 C C . SER A 1 216 ? 19.527 -10.563 -33.186 1.00 53.94 216 SER A C 1
ATOM 1676 O O . SER A 1 216 ? 19.758 -11.419 -34.036 1.00 53.94 216 SER A O 1
ATOM 1678 N N . ALA A 1 217 ? 20.515 -9.882 -32.594 1.00 58.59 217 ALA A N 1
ATOM 1679 C CA . ALA A 1 217 ? 21.922 -10.168 -32.852 1.00 58.59 217 ALA A CA 1
ATOM 1680 C C . ALA A 1 217 ? 22.396 -11.401 -32.040 1.00 58.59 217 ALA A C 1
ATOM 1682 O O . ALA A 1 217 ? 22.259 -11.420 -30.807 1.00 58.59 217 ALA A O 1
ATOM 1683 N N . PRO A 1 218 ? 22.963 -12.438 -32.691 1.00 54.47 218 PRO A N 1
ATOM 1684 C CA . PRO A 1 218 ? 23.539 -13.588 -31.993 1.00 54.47 218 PRO A CA 1
ATOM 1685 C C . PRO A 1 218 ? 24.734 -13.163 -31.124 1.00 54.47 218 PRO A C 1
ATOM 1687 O O . PRO A 1 218 ? 25.410 -12.178 -31.421 1.00 54.47 218 PRO A O 1
ATOM 1690 N N . ASP A 1 219 ? 25.003 -13.898 -30.039 1.00 56.53 219 ASP A N 1
ATOM 1691 C CA . ASP A 1 219 ? 26.129 -13.593 -29.149 1.00 56.53 219 ASP A CA 1
ATOM 1692 C C . ASP A 1 219 ? 27.476 -13.612 -29.886 1.00 56.53 219 ASP A C 1
ATOM 1694 O O . ASP A 1 219 ? 27.775 -14.586 -30.584 1.00 56.53 219 ASP A O 1
ATOM 1698 N N . PRO A 1 220 ? 28.356 -12.616 -29.665 1.00 50.53 220 PRO A N 1
ATOM 1699 C CA . PRO A 1 220 ? 29.677 -12.591 -30.291 1.00 50.53 220 PRO A CA 1
ATOM 1700 C C . PRO A 1 220 ? 30.576 -13.766 -29.864 1.00 50.53 220 PRO A C 1
ATOM 1702 O O . PRO A 1 220 ? 31.548 -14.081 -30.553 1.00 50.53 220 PRO A O 1
ATOM 1705 N N . ASN A 1 221 ? 30.252 -14.450 -28.759 1.00 48.38 221 ASN A N 1
ATOM 1706 C CA . ASN A 1 221 ? 31.152 -15.409 -28.114 1.00 48.38 221 ASN A CA 1
ATOM 1707 C C . ASN A 1 221 ? 30.830 -16.885 -28.346 1.00 48.38 221 ASN A C 1
ATOM 1709 O O . ASN A 1 221 ? 31.558 -17.738 -27.835 1.00 48.38 221 ASN A O 1
ATOM 1713 N N . VAL A 1 222 ? 29.810 -17.229 -29.134 1.00 56.34 222 VAL A N 1
ATOM 1714 C CA . VAL A 1 222 ? 29.497 -18.642 -29.369 1.00 56.34 222 VAL A CA 1
ATOM 1715 C C . VAL A 1 222 ? 29.844 -19.043 -30.796 1.00 56.34 222 VAL A C 1
ATOM 1717 O O . VAL A 1 222 ? 29.010 -19.061 -31.696 1.00 56.34 222 VAL A O 1
ATOM 1720 N N . LYS A 1 223 ? 31.117 -19.412 -30.998 1.00 58.25 223 LYS A N 1
ATOM 1721 C CA . LYS A 1 223 ? 31.646 -19.920 -32.282 1.00 58.25 223 LYS A CA 1
ATOM 1722 C C . LYS A 1 223 ? 30.821 -21.072 -32.873 1.00 58.25 223 LYS A C 1
ATOM 1724 O O . LYS A 1 223 ? 30.845 -21.258 -34.082 1.00 58.25 223 LYS A O 1
ATOM 1729 N N . VAL A 1 224 ? 30.112 -21.821 -32.029 1.00 59.06 224 VAL A N 1
ATOM 1730 C CA . VAL A 1 224 ? 29.265 -22.967 -32.402 1.00 59.06 224 VAL A CA 1
ATOM 1731 C C . VAL A 1 224 ? 28.015 -22.542 -33.190 1.00 59.06 224 VAL A C 1
ATOM 1733 O O . VAL A 1 224 ? 27.469 -23.352 -33.930 1.00 59.06 224 VAL A O 1
ATOM 1736 N N . TRP A 1 225 ? 27.578 -21.282 -33.079 1.00 59.06 225 TRP A N 1
ATOM 1737 C CA . TRP A 1 225 ? 26.293 -20.825 -33.631 1.00 59.06 225 TRP A CA 1
ATOM 1738 C C . TRP A 1 225 ? 26.402 -19.915 -34.856 1.00 59.06 225 TRP A C 1
ATOM 1740 O O . TRP A 1 225 ? 25.382 -19.521 -35.415 1.00 59.06 225 TRP A O 1
ATOM 1750 N N . LYS A 1 226 ? 27.623 -19.604 -35.300 1.00 64.38 226 LYS A N 1
ATOM 1751 C CA . LYS A 1 226 ? 27.857 -18.776 -36.487 1.00 64.38 226 LYS A CA 1
ATOM 1752 C C . LYS A 1 226 ? 27.360 -19.516 -37.743 1.00 64.38 226 LYS A C 1
ATOM 1754 O O . LYS A 1 226 ? 27.949 -20.532 -38.108 1.00 64.38 226 LYS A O 1
ATOM 1759 N N . GLY A 1 227 ? 26.309 -19.014 -38.397 1.00 68.75 227 GLY A N 1
ATOM 1760 C CA . GLY A 1 227 ? 25.665 -19.634 -39.570 1.00 68.75 227 GLY A CA 1
ATOM 1761 C C . GLY A 1 227 ? 24.422 -20.494 -39.277 1.00 68.75 227 GLY A C 1
ATOM 1762 O O . GLY A 1 227 ? 23.954 -21.209 -40.166 1.00 68.75 227 GLY A O 1
ATOM 1763 N N . HIS A 1 228 ? 23.904 -20.471 -38.044 1.00 67.06 228 HIS A N 1
ATOM 1764 C CA . HIS A 1 228 ? 22.658 -21.142 -37.637 1.00 67.06 228 HIS A CA 1
ATOM 1765 C C . HIS A 1 228 ? 21.668 -20.180 -36.957 1.00 67.06 228 HIS A C 1
ATOM 1767 O O . HIS A 1 228 ? 20.825 -20.597 -36.161 1.00 67.06 228 HIS A O 1
ATOM 1773 N N . GLU A 1 229 ? 21.785 -18.882 -37.247 1.00 66.06 229 GLU A N 1
ATOM 1774 C CA . GLU A 1 229 ? 20.968 -17.819 -36.656 1.00 66.06 229 GLU A CA 1
ATOM 1775 C C . GLU A 1 229 ? 19.471 -17.960 -36.993 1.00 66.06 229 GLU A C 1
ATOM 1777 O O . GLU A 1 229 ? 18.615 -17.514 -36.235 1.00 66.06 229 GLU A O 1
ATOM 1782 N N . ASP A 1 230 ? 19.151 -18.620 -38.106 1.00 66.69 230 ASP A N 1
ATOM 1783 C CA . ASP A 1 230 ? 17.800 -18.907 -38.597 1.00 66.69 230 ASP A CA 1
ATOM 1784 C C . ASP A 1 230 ? 17.056 -19.984 -37.787 1.00 66.69 230 ASP A C 1
ATOM 1786 O O . ASP A 1 230 ? 15.831 -20.079 -37.863 1.00 66.69 230 ASP A O 1
ATOM 1790 N N . LYS A 1 231 ? 17.782 -20.790 -37.000 1.00 63.31 231 LYS A N 1
ATOM 1791 C CA . LYS A 1 231 ? 17.219 -21.913 -36.230 1.00 63.31 231 LYS A CA 1
ATOM 1792 C C . LYS A 1 231 ? 16.673 -21.518 -34.859 1.00 63.31 231 LYS A C 1
ATOM 1794 O O . LYS A 1 231 ? 16.056 -22.354 -34.200 1.00 63.31 231 LYS A O 1
ATOM 1799 N N . PHE A 1 232 ? 16.891 -20.278 -34.421 1.00 60.50 232 PHE A N 1
ATOM 1800 C CA . PHE A 1 232 ? 16.386 -19.787 -33.142 1.00 60.50 232 PHE A CA 1
ATOM 1801 C C . PHE A 1 232 ? 15.144 -18.911 -33.330 1.00 60.50 232 PHE A C 1
ATOM 1803 O O . PHE A 1 232 ? 15.073 -18.120 -34.275 1.00 60.50 232 PHE A O 1
ATOM 1810 N N . PRO A 1 233 ? 14.153 -19.015 -32.425 1.00 63.00 233 PRO A N 1
ATOM 1811 C CA . PRO A 1 233 ? 13.052 -18.070 -32.413 1.00 63.00 233 PRO A CA 1
ATOM 1812 C C . PRO A 1 233 ? 13.606 -16.659 -32.212 1.00 63.00 233 PRO A C 1
ATOM 1814 O O . PRO A 1 233 ? 14.517 -16.443 -31.411 1.00 63.00 233 PRO A O 1
ATOM 1817 N N . LYS A 1 234 ? 13.038 -15.690 -32.936 1.00 66.50 234 LYS A N 1
ATOM 1818 C CA . LYS A 1 234 ? 13.365 -14.279 -32.728 1.00 66.50 234 LYS A CA 1
ATOM 1819 C C . LYS A 1 234 ? 13.150 -13.929 -31.258 1.00 66.50 234 LYS A C 1
ATOM 1821 O O . LYS A 1 234 ? 12.090 -14.231 -30.699 1.00 66.50 234 LYS A O 1
ATOM 1826 N N . THR A 1 235 ? 14.145 -13.284 -30.663 1.00 70.00 235 THR A N 1
ATOM 1827 C CA . THR A 1 235 ? 14.075 -12.819 -29.282 1.00 70.00 235 THR A CA 1
ATOM 1828 C C . THR A 1 235 ? 12.903 -11.855 -29.121 1.00 70.00 235 THR A C 1
ATOM 1830 O O . THR A 1 235 ? 12.716 -10.952 -29.936 1.00 70.00 235 THR A O 1
ATOM 1833 N N . GLN A 1 236 ? 12.085 -12.095 -28.100 1.00 77.31 236 GLN A N 1
ATOM 1834 C CA . GLN A 1 236 ? 10.918 -11.276 -27.776 1.00 77.31 236 GLN A CA 1
ATOM 1835 C C . GLN A 1 236 ? 11.323 -10.164 -26.817 1.00 77.31 236 GLN A C 1
ATOM 1837 O O . GLN A 1 236 ? 12.131 -10.420 -25.930 1.00 77.31 236 GLN A O 1
ATOM 1842 N N . GLN A 1 237 ? 10.729 -8.980 -26.960 1.00 77.69 237 GLN A N 1
ATOM 1843 C CA . GLN A 1 237 ? 10.809 -7.927 -25.950 1.00 77.69 237 GLN A CA 1
ATOM 1844 C C . GLN A 1 237 ? 9.569 -8.005 -25.055 1.00 77.69 237 GLN A C 1
ATOM 1846 O O . GLN A 1 237 ? 8.443 -7.977 -25.560 1.00 77.69 237 GLN A O 1
ATOM 1851 N N . TRP A 1 238 ? 9.765 -8.121 -23.743 1.00 85.62 238 TRP A N 1
ATOM 1852 C CA . TRP A 1 238 ? 8.666 -8.192 -22.782 1.00 85.62 238 TRP A CA 1
ATOM 1853 C C . TRP A 1 238 ? 8.274 -6.805 -22.282 1.00 85.62 238 TRP A C 1
ATOM 1855 O O . TRP A 1 238 ? 9.119 -5.971 -21.977 1.00 85.62 238 TRP A O 1
ATOM 1865 N N . GLY A 1 239 ? 6.970 -6.581 -22.159 1.00 87.81 239 GLY A N 1
ATOM 1866 C CA . GLY A 1 239 ? 6.404 -5.382 -21.557 1.00 87.81 239 GLY A CA 1
ATOM 1867 C C . GLY A 1 239 ? 5.157 -5.730 -20.757 1.00 87.81 239 GLY A C 1
ATOM 1868 O O . GLY A 1 239 ? 4.466 -6.706 -21.055 1.00 87.81 239 GLY A O 1
ATOM 1869 N N . MET A 1 240 ? 4.868 -4.923 -19.740 1.00 93.69 240 MET A N 1
ATOM 1870 C CA . MET A 1 240 ? 3.674 -5.054 -18.912 1.00 93.69 240 MET A CA 1
ATOM 1871 C C . MET A 1 240 ? 2.867 -3.761 -18.990 1.00 93.69 240 MET A C 1
ATOM 1873 O O . MET A 1 240 ? 3.407 -2.672 -18.819 1.00 93.69 240 MET A O 1
ATOM 1877 N N . SER A 1 241 ? 1.566 -3.885 -19.243 1.00 93.19 241 SER A N 1
ATOM 1878 C CA . SER A 1 241 ? 0.621 -2.774 -19.178 1.00 93.19 241 SER A CA 1
ATOM 1879 C C . SER A 1 241 ? -0.405 -3.076 -18.096 1.00 93.19 241 SER A C 1
ATOM 1881 O O . SER A 1 241 ? -0.990 -4.158 -18.082 1.00 93.19 241 SER A O 1
ATOM 1883 N N . ILE A 1 242 ? -0.588 -2.132 -17.175 1.00 95.12 242 ILE A N 1
ATOM 1884 C CA . ILE A 1 242 ? -1.545 -2.240 -16.076 1.00 95.12 242 ILE A CA 1
ATOM 1885 C C . ILE A 1 242 ? -2.661 -1.236 -16.339 1.00 95.12 242 ILE A C 1
ATOM 1887 O O . ILE A 1 242 ? -2.416 -0.030 -16.395 1.00 95.12 242 ILE A O 1
ATOM 1891 N N . ASP A 1 243 ? -3.885 -1.735 -16.499 1.00 94.69 243 ASP A N 1
ATOM 1892 C CA . ASP A 1 243 ? -5.063 -0.877 -16.560 1.00 94.69 243 ASP A CA 1
ATOM 1893 C C . ASP A 1 243 ? -5.435 -0.404 -15.153 1.00 94.69 243 ASP A C 1
ATOM 1895 O O . ASP A 1 243 ? -5.973 -1.151 -14.331 1.00 94.69 243 ASP A O 1
ATOM 1899 N N . MET A 1 244 ? -5.150 0.868 -14.896 1.00 92.56 244 MET A N 1
ATOM 1900 C CA . MET A 1 244 ? -5.403 1.493 -13.608 1.00 92.56 244 MET A CA 1
ATOM 1901 C C . MET A 1 244 ? -6.887 1.759 -13.344 1.00 92.56 244 MET A C 1
ATOM 1903 O O . MET A 1 244 ? -7.273 1.819 -12.181 1.00 92.56 244 MET A O 1
ATOM 1907 N N . ASN A 1 245 ? -7.734 1.833 -14.379 1.00 92.75 245 ASN A N 1
ATOM 1908 C CA . ASN A 1 245 ? -9.180 2.010 -14.190 1.00 92.75 245 ASN A CA 1
ATOM 1909 C C . ASN A 1 245 ? -9.834 0.767 -13.574 1.00 92.75 245 ASN A C 1
ATOM 1911 O O . ASN A 1 245 ? -10.814 0.879 -12.842 1.00 92.75 245 ASN A O 1
ATOM 1915 N N . SER A 1 246 ? -9.287 -0.416 -13.862 1.00 93.94 246 SER A N 1
ATOM 1916 C CA . SER A 1 246 ? -9.766 -1.691 -13.317 1.00 93.94 246 SER A CA 1
ATOM 1917 C C . SER A 1 246 ? -9.144 -2.032 -11.953 1.00 93.94 246 SER A C 1
ATOM 1919 O O . SER A 1 246 ? -9.567 -2.984 -11.293 1.00 93.94 246 SER A O 1
ATOM 1921 N N . CYS A 1 247 ? -8.133 -1.279 -11.508 1.00 94.00 247 CYS A N 1
ATOM 1922 C CA . CYS A 1 247 ? -7.440 -1.527 -10.249 1.00 94.00 247 CYS A CA 1
ATOM 1923 C C . CYS A 1 247 ? -8.199 -0.904 -9.068 1.00 94.00 247 CYS A C 1
ATOM 1925 O O . CYS A 1 247 ? -8.123 0.296 -8.828 1.00 94.00 247 CYS A O 1
ATOM 1927 N N . PHE A 1 248 ? -8.878 -1.733 -8.275 1.00 93.94 248 PHE A N 1
ATOM 1928 C CA . PHE A 1 248 ? -9.585 -1.303 -7.058 1.00 93.94 248 PHE A CA 1
ATOM 1929 C C . PHE A 1 248 ? -8.826 -1.633 -5.760 1.00 93.94 248 PHE A C 1
ATOM 1931 O O . PHE A 1 248 ? -9.396 -1.600 -4.673 1.00 93.94 248 PHE A O 1
ATOM 1938 N N . GLY A 1 249 ? -7.543 -1.997 -5.866 1.00 93.81 249 GLY A N 1
ATOM 1939 C CA . GLY A 1 249 ? -6.690 -2.216 -4.700 1.00 93.81 249 GLY A CA 1
ATOM 1940 C C . GLY A 1 249 ? -6.878 -3.562 -3.987 1.00 93.81 249 GLY A C 1
ATOM 1941 O O . GLY A 1 249 ? -6.698 -3.628 -2.789 1.00 93.81 249 GLY A O 1
ATOM 1942 N N . CYS A 1 250 ? -7.217 -4.666 -4.655 1.00 94.50 250 CYS A N 1
ATOM 1943 C CA . CYS A 1 250 ? -7.500 -5.939 -3.960 1.00 94.50 250 CYS A CA 1
ATOM 1944 C C . CYS A 1 250 ? -6.305 -6.622 -3.255 1.00 94.50 250 CYS A C 1
ATOM 1946 O O . CYS A 1 250 ? -6.495 -7.646 -2.601 1.00 94.50 250 CYS A O 1
ATOM 1948 N N . SER A 1 251 ? -5.072 -6.137 -3.440 1.00 94.81 251 SER A N 1
ATOM 1949 C CA . SER A 1 251 ? -3.819 -6.732 -2.931 1.00 94.81 251 SER A CA 1
ATOM 1950 C C . SER A 1 251 ? -3.529 -8.185 -3.344 1.00 94.81 251 SER A C 1
ATOM 1952 O O . SER A 1 251 ? -2.503 -8.742 -2.954 1.00 94.81 251 SER A O 1
ATOM 1954 N N . ALA A 1 252 ? -4.345 -8.797 -4.207 1.00 96.12 252 ALA A N 1
ATOM 1955 C CA . ALA A 1 252 ? -4.121 -10.162 -4.683 1.00 96.12 252 ALA A CA 1
ATOM 1956 C C . ALA A 1 252 ? -2.819 -10.296 -5.490 1.00 96.12 252 ALA A C 1
ATOM 1958 O O . ALA A 1 252 ? -2.127 -11.304 -5.379 1.00 96.12 252 ALA A O 1
ATOM 1959 N N . CYS A 1 253 ? -2.451 -9.265 -6.256 1.00 95.94 253 CYS A N 1
ATOM 1960 C CA . CYS A 1 253 ? -1.209 -9.238 -7.027 1.00 95.94 253 CYS A CA 1
ATOM 1961 C C . CYS A 1 253 ? 0.048 -9.252 -6.136 1.00 95.94 253 CYS A C 1
ATOM 1963 O O . CYS A 1 253 ? 1.030 -9.910 -6.478 1.00 95.94 253 CYS A O 1
ATOM 1965 N N . VAL A 1 254 ? -0.009 -8.612 -4.961 1.00 96.75 254 VAL A N 1
ATOM 1966 C CA . VAL A 1 254 ? 1.068 -8.623 -3.957 1.00 96.75 254 VAL A CA 1
ATOM 1967 C C . VAL A 1 254 ? 1.270 -10.044 -3.427 1.00 96.75 254 VAL A C 1
ATOM 1969 O O . VAL A 1 254 ? 2.382 -10.571 -3.452 1.00 96.75 254 VAL A O 1
ATOM 1972 N N . VAL A 1 255 ? 0.178 -10.703 -3.023 1.00 96.31 255 VAL A N 1
ATOM 1973 C CA . VAL A 1 255 ? 0.219 -12.078 -2.498 1.00 96.31 255 VAL A CA 1
ATOM 1974 C C . VAL A 1 255 ? 0.652 -13.078 -3.571 1.00 96.31 255 VAL A C 1
ATOM 1976 O O . VAL A 1 255 ? 1.455 -13.958 -3.278 1.00 96.31 255 VAL A O 1
ATOM 1979 N N . ALA A 1 256 ? 0.171 -12.929 -4.808 1.00 97.44 256 ALA A N 1
ATOM 1980 C CA . ALA A 1 256 ? 0.563 -13.786 -5.926 1.00 97.44 256 ALA A CA 1
ATOM 1981 C C . ALA A 1 256 ? 2.063 -13.663 -6.240 1.00 97.44 256 ALA A C 1
ATOM 1983 O O . ALA A 1 256 ? 2.748 -14.667 -6.434 1.00 97.44 256 ALA A O 1
ATOM 1984 N N . CYS A 1 257 ? 2.598 -12.437 -6.229 1.00 97.62 257 CYS A N 1
ATOM 1985 C CA . CYS A 1 257 ? 4.028 -12.208 -6.409 1.00 97.62 257 CYS A CA 1
ATOM 1986 C C . CYS A 1 257 ? 4.841 -12.861 -5.281 1.00 97.62 257 CYS A C 1
ATOM 1988 O O . CYS A 1 257 ? 5.830 -13.543 -5.556 1.00 97.62 257 CYS A O 1
ATOM 1990 N N . GLN A 1 258 ? 4.386 -12.718 -4.033 1.00 97.12 258 GLN A N 1
ATOM 1991 C CA . GLN A 1 258 ? 5.005 -13.356 -2.873 1.00 97.12 258 GLN A CA 1
ATOM 1992 C C . GLN A 1 258 ? 4.995 -14.889 -2.965 1.00 97.12 258 GLN A C 1
ATOM 1994 O O . GLN A 1 258 ? 6.023 -15.509 -2.686 1.00 97.12 258 GLN A O 1
ATOM 1999 N N . SER A 1 259 ? 3.870 -15.495 -3.367 1.00 96.81 259 SER A N 1
ATOM 2000 C CA . SER A 1 259 ? 3.737 -16.954 -3.459 1.00 96.81 259 SER A CA 1
ATOM 2001 C C . SER A 1 259 ? 4.584 -17.562 -4.570 1.00 96.81 259 SER A C 1
ATOM 2003 O O . SER A 1 259 ? 5.136 -18.639 -4.378 1.00 96.81 259 SER A O 1
ATOM 2005 N N . GLU A 1 260 ? 4.695 -16.879 -5.710 1.00 98.31 260 GLU A N 1
ATOM 2006 C CA . GLU A 1 260 ? 5.454 -17.376 -6.862 1.00 98.31 260 GLU A CA 1
ATOM 2007 C C . GLU A 1 260 ? 6.966 -17.230 -6.648 1.00 98.31 260 GLU A C 1
ATOM 2009 O O . GLU A 1 260 ? 7.746 -18.134 -6.933 1.00 98.31 260 GLU A O 1
ATOM 2014 N N . ASN A 1 261 ? 7.397 -16.091 -6.098 1.00 97.75 261 ASN A N 1
ATOM 2015 C CA . ASN A 1 261 ? 8.813 -15.719 -6.077 1.00 97.75 261 ASN A CA 1
ATOM 2016 C C . ASN A 1 261 ? 9.527 -16.057 -4.761 1.00 97.75 261 ASN A C 1
ATOM 2018 O O . ASN A 1 261 ? 10.652 -15.609 -4.538 1.00 97.75 261 ASN A O 1
ATOM 2022 N N . ASN A 1 262 ? 8.895 -16.846 -3.885 1.00 97.38 262 ASN A N 1
ATOM 2023 C CA . ASN A 1 262 ? 9.439 -17.236 -2.579 1.00 97.38 262 ASN A CA 1
ATOM 2024 C C . ASN A 1 262 ? 9.879 -16.033 -1.725 1.00 97.38 262 ASN A C 1
ATOM 2026 O O . ASN A 1 262 ? 10.906 -16.080 -1.041 1.00 97.38 262 ASN A O 1
ATOM 2030 N N . ILE A 1 263 ? 9.120 -14.934 -1.779 1.00 97.62 263 ILE A N 1
ATOM 2031 C CA . ILE A 1 263 ? 9.481 -13.714 -1.055 1.00 97.62 263 ILE A CA 1
ATOM 2032 C C . ILE A 1 263 ? 9.267 -13.955 0.452 1.00 97.62 263 ILE A C 1
ATOM 2034 O O . ILE A 1 263 ? 8.167 -14.349 0.860 1.00 97.62 263 ILE A O 1
ATOM 2038 N N . PRO A 1 264 ? 10.301 -13.769 1.297 1.00 97.12 264 PRO A N 1
ATOM 2039 C CA . PRO A 1 264 ? 10.212 -14.109 2.711 1.00 97.12 264 PRO A CA 1
ATOM 2040 C C . PRO A 1 264 ? 9.236 -13.190 3.441 1.00 97.12 264 PRO A C 1
ATOM 2042 O O . PRO A 1 264 ? 9.155 -12.004 3.142 1.00 97.12 264 PRO A O 1
ATOM 2045 N N . ILE A 1 265 ? 8.552 -13.737 4.449 1.00 96.25 265 ILE A N 1
ATOM 2046 C CA . ILE A 1 265 ? 7.681 -12.942 5.315 1.00 96.25 265 ILE A CA 1
ATOM 2047 C C . ILE A 1 265 ? 8.526 -12.109 6.280 1.00 96.25 265 ILE A C 1
ATOM 2049 O O . ILE A 1 265 ? 9.377 -12.652 6.993 1.00 96.25 265 ILE A O 1
ATOM 2053 N N . VAL A 1 266 ? 8.241 -10.813 6.366 1.00 97.06 266 VAL A N 1
ATOM 2054 C CA . VAL A 1 266 ? 8.887 -9.894 7.307 1.00 97.06 266 VAL A CA 1
ATOM 2055 C C . VAL A 1 266 ? 7.981 -9.607 8.501 1.00 97.06 266 VAL A C 1
ATOM 2057 O O . VAL A 1 266 ? 6.834 -9.186 8.371 1.00 97.06 266 VAL A O 1
ATOM 2060 N N . GLY A 1 267 ? 8.514 -9.819 9.706 1.00 95.94 267 GLY A N 1
ATOM 2061 C CA . GLY A 1 267 ? 7.804 -9.532 10.952 1.00 95.94 267 GLY A CA 1
ATOM 2062 C C . GLY A 1 267 ? 7.643 -8.033 11.233 1.00 95.94 267 GLY A C 1
ATOM 2063 O O . GLY A 1 267 ? 8.443 -7.205 10.789 1.00 95.94 267 GLY A O 1
ATOM 2064 N N . LYS A 1 268 ? 6.655 -7.699 12.071 1.00 95.00 268 LYS A N 1
ATOM 2065 C CA . LYS A 1 268 ? 6.262 -6.326 12.429 1.00 95.00 268 LYS A CA 1
ATOM 2066 C C . LYS A 1 268 ? 7.426 -5.380 12.772 1.00 95.00 268 LYS A C 1
ATOM 2068 O O . LYS A 1 268 ? 7.440 -4.242 12.316 1.00 95.00 268 LYS A O 1
ATOM 2073 N N . ASP A 1 269 ? 8.423 -5.819 13.550 1.00 93.06 269 ASP A N 1
ATOM 2074 C CA . ASP A 1 269 ? 9.556 -4.951 13.936 1.00 93.06 269 ASP A CA 1
ATOM 2075 C C . ASP A 1 269 ? 10.406 -4.490 12.742 1.00 93.06 269 ASP A C 1
ATOM 2077 O O . ASP A 1 269 ? 10.931 -3.375 12.763 1.00 93.06 269 ASP A O 1
ATOM 2081 N N . GLN A 1 270 ? 10.558 -5.331 11.716 1.00 94.50 270 GLN A N 1
ATOM 2082 C CA . GLN A 1 270 ? 11.310 -4.972 10.516 1.00 94.50 270 GLN A CA 1
ATOM 2083 C C . GLN A 1 270 ? 10.451 -4.162 9.539 1.00 94.50 270 GLN A C 1
ATOM 2085 O O . GLN A 1 270 ? 10.977 -3.208 8.970 1.00 94.50 270 GLN A O 1
ATOM 2090 N N . VAL A 1 271 ? 9.143 -4.437 9.433 1.00 94.44 271 VAL A N 1
ATOM 2091 C CA . VAL A 1 271 ? 8.218 -3.579 8.664 1.00 94.44 271 VAL A CA 1
ATOM 2092 C C . VAL A 1 271 ? 8.184 -2.160 9.238 1.00 94.44 271 VAL A C 1
ATOM 2094 O O . VAL A 1 271 ? 8.355 -1.197 8.504 1.00 94.44 271 VAL A O 1
ATOM 2097 N N . LEU A 1 272 ? 8.153 -2.011 10.569 1.00 91.38 272 LEU A N 1
ATOM 2098 C CA . LEU A 1 272 ? 8.298 -0.714 11.253 1.00 91.38 272 LEU A CA 1
ATOM 2099 C C . LEU A 1 272 ? 9.619 0.020 10.949 1.00 91.38 272 LEU A C 1
ATOM 2101 O O . LEU A 1 272 ? 9.833 1.123 11.438 1.00 91.38 272 LEU A O 1
ATOM 2105 N N . ARG A 1 273 ? 10.576 -0.598 10.256 1.00 90.06 273 ARG A N 1
ATOM 2106 C CA . ARG A 1 273 ? 11.840 0.036 9.849 1.00 90.06 273 ARG A CA 1
ATOM 2107 C C . ARG A 1 273 ? 11.888 0.295 8.338 1.00 90.06 273 ARG A C 1
ATOM 2109 O O . ARG A 1 273 ? 12.984 0.581 7.855 1.00 90.06 273 ARG A O 1
ATOM 2116 N N . GLY A 1 274 ? 10.765 0.147 7.626 1.00 90.81 274 GLY A N 1
ATOM 2117 C CA . GLY A 1 274 ? 10.674 0.249 6.164 1.00 90.81 274 GLY A CA 1
ATOM 2118 C C . GLY A 1 274 ? 11.465 -0.853 5.461 1.00 90.81 274 GLY A C 1
ATOM 2119 O O . GLY A 1 274 ? 12.339 -0.572 4.643 1.00 90.81 274 GLY A O 1
ATOM 2120 N N . ARG A 1 275 ? 11.300 -2.103 5.912 1.00 92.81 275 ARG A N 1
ATOM 2121 C CA . ARG A 1 275 ? 12.035 -3.278 5.401 1.00 92.81 275 ARG A CA 1
ATOM 2122 C C . ARG A 1 275 ? 11.110 -4.446 5.084 1.00 92.81 275 ARG A C 1
ATOM 2124 O O . ARG A 1 275 ? 11.515 -5.597 5.229 1.00 92.81 275 ARG A O 1
ATOM 2131 N N . GLU A 1 276 ? 9.869 -4.153 4.730 1.00 94.69 276 GLU A N 1
ATOM 2132 C CA . GLU A 1 276 ? 8.955 -5.110 4.124 1.00 94.69 276 GLU A CA 1
ATOM 2133 C C . GLU A 1 276 ? 9.535 -5.654 2.815 1.00 94.69 276 GLU A C 1
ATOM 2135 O O . GLU A 1 276 ? 10.255 -4.962 2.091 1.00 94.69 276 GLU A O 1
ATOM 2140 N N . MET A 1 277 ? 9.242 -6.917 2.519 1.00 96.25 277 MET A N 1
ATOM 2141 C CA . MET A 1 277 ? 9.709 -7.553 1.294 1.00 96.25 277 MET A CA 1
ATOM 2142 C C . MET A 1 277 ? 8.512 -7.777 0.381 1.00 96.25 277 MET A C 1
ATOM 2144 O O . MET A 1 277 ? 7.946 -8.860 0.332 1.00 96.25 277 MET A O 1
ATOM 2148 N N . HIS A 1 278 ? 8.152 -6.737 -0.370 1.00 97.25 278 HIS A N 1
ATOM 2149 C CA . HIS A 1 278 ? 7.146 -6.798 -1.431 1.00 97.25 278 HIS A CA 1
ATOM 2150 C C . HIS A 1 278 ? 7.757 -6.263 -2.726 1.00 97.25 278 HIS A C 1
ATOM 2152 O O . HIS A 1 278 ? 8.127 -5.096 -2.806 1.00 97.25 278 HIS A O 1
ATOM 2158 N N . TRP A 1 279 ? 7.898 -7.110 -3.751 1.00 96.94 279 TRP A N 1
ATOM 2159 C CA . TRP A 1 279 ? 8.418 -6.669 -5.060 1.00 96.94 279 TRP A CA 1
ATOM 2160 C C . TRP A 1 279 ? 7.385 -5.895 -5.877 1.00 96.94 279 TRP A C 1
ATOM 2162 O O . TRP A 1 279 ? 7.739 -5.126 -6.770 1.00 96.94 279 TRP A O 1
ATOM 2172 N N . MET A 1 280 ? 6.111 -6.110 -5.558 1.00 94.75 280 MET A N 1
ATOM 2173 C CA . MET A 1 280 ? 4.988 -5.341 -6.053 1.00 94.75 280 MET A CA 1
ATOM 2174 C C . MET A 1 280 ? 4.251 -4.760 -4.854 1.00 94.75 280 MET A C 1
ATOM 2176 O O . MET A 1 280 ? 3.881 -5.498 -3.943 1.00 94.75 280 MET A O 1
ATOM 2180 N N . ARG A 1 281 ? 4.015 -3.452 -4.875 1.00 94.00 281 ARG A N 1
ATOM 2181 C CA . ARG A 1 281 ? 3.200 -2.740 -3.893 1.00 94.00 281 ARG A CA 1
ATOM 2182 C C . ARG A 1 281 ? 2.018 -2.076 -4.587 1.00 94.00 281 ARG A C 1
ATOM 2184 O O . ARG A 1 281 ? 2.084 -1.731 -5.764 1.00 94.00 281 ARG A O 1
ATOM 2191 N N . LEU A 1 282 ? 0.928 -1.909 -3.852 1.00 94.75 282 LEU A N 1
ATOM 2192 C CA . LEU A 1 282 ? -0.192 -1.078 -4.276 1.00 94.75 282 LEU A CA 1
ATOM 2193 C C . LEU A 1 282 ? -0.126 0.208 -3.474 1.00 94.75 282 LEU A C 1
ATOM 2195 O O . LEU A 1 282 ? -0.390 0.184 -2.274 1.00 94.75 282 LEU A O 1
ATOM 2199 N N . ASP A 1 283 ? 0.181 1.310 -4.135 1.00 94.88 283 ASP A N 1
ATOM 2200 C CA . ASP A 1 283 ? 0.120 2.636 -3.540 1.00 94.88 283 ASP A CA 1
ATOM 2201 C C . ASP A 1 283 ? -1.338 3.120 -3.568 1.00 94.88 283 ASP A C 1
ATOM 2203 O O . ASP A 1 283 ? -2.106 2.788 -4.474 1.00 94.88 283 ASP A O 1
ATOM 2207 N N . ARG A 1 284 ? -1.749 3.867 -2.542 1.00 93.69 284 ARG A N 1
ATOM 2208 C CA . ARG A 1 284 ? -3.072 4.499 -2.439 1.00 93.69 284 ARG A CA 1
ATOM 2209 C C . ARG A 1 284 ? -2.895 5.990 -2.208 1.00 93.69 284 ARG A C 1
ATOM 2211 O O . ARG A 1 284 ? -2.346 6.384 -1.174 1.00 93.69 284 ARG A O 1
ATOM 2218 N N . TYR A 1 285 ? -3.417 6.797 -3.118 1.00 92.19 285 TYR A N 1
ATOM 2219 C CA . TYR A 1 285 ? -3.419 8.247 -2.997 1.00 92.19 285 TYR A CA 1
ATOM 2220 C C . TYR A 1 285 ? -4.825 8.785 -2.774 1.00 92.19 285 TYR A C 1
ATOM 2222 O O . TYR A 1 285 ? -5.768 8.360 -3.434 1.00 92.19 285 TYR A O 1
ATOM 2230 N N . PHE A 1 286 ? -4.941 9.728 -1.845 1.00 89.44 286 PHE A N 1
ATOM 2231 C CA . PHE A 1 286 ? -6.137 10.531 -1.653 1.00 89.44 286 PHE A CA 1
ATOM 2232 C C . PHE A 1 286 ? -6.002 11.852 -2.409 1.00 89.44 286 PHE A C 1
ATOM 2234 O O . PHE A 1 286 ? -4.962 12.517 -2.336 1.00 89.44 286 PHE A O 1
ATOM 2241 N N . ALA A 1 287 ? -7.071 12.239 -3.094 1.00 84.69 287 ALA A N 1
ATOM 2242 C CA . ALA A 1 287 ? -7.224 13.534 -3.738 1.00 84.69 287 ALA A CA 1
ATOM 2243 C C . ALA A 1 287 ? -8.548 14.165 -3.300 1.00 84.69 287 ALA A C 1
ATOM 2245 O O . ALA A 1 287 ? -9.540 13.466 -3.137 1.00 84.69 287 ALA A O 1
ATOM 2246 N N . ALA A 1 288 ? -8.581 15.480 -3.116 1.00 83.00 288 ALA A N 1
ATOM 2247 C CA . ALA A 1 288 ? -9.801 16.218 -2.797 1.00 83.00 288 ALA A CA 1
ATOM 2248 C C . ALA A 1 288 ? -9.966 17.376 -3.785 1.00 83.00 288 ALA A C 1
ATOM 2250 O O . ALA A 1 288 ? -8.974 17.935 -4.257 1.00 83.00 288 ALA A O 1
ATOM 2251 N N . ALA A 1 289 ? -11.215 17.723 -4.108 1.00 76.62 289 ALA A N 1
ATOM 2252 C CA . ALA A 1 289 ? -11.514 18.834 -5.014 1.00 76.62 289 ALA A CA 1
ATOM 2253 C C . ALA A 1 289 ? -11.080 20.184 -4.418 1.00 76.62 289 ALA A C 1
ATOM 2255 O O . ALA A 1 289 ? -10.536 21.032 -5.124 1.00 76.62 289 ALA A O 1
ATOM 2256 N N . GLU A 1 290 ? -11.279 20.349 -3.110 1.00 71.38 290 GLU A N 1
ATOM 2257 C CA . GLU A 1 290 ? -10.799 21.482 -2.327 1.00 71.38 290 GLU A CA 1
ATOM 2258 C C . GLU A 1 290 ? -9.827 20.965 -1.267 1.00 71.38 290 GLU A C 1
ATOM 2260 O O . GLU A 1 290 ? -10.174 20.117 -0.445 1.00 71.38 290 GLU A O 1
ATOM 2265 N N . TYR A 1 291 ? -8.585 21.447 -1.307 1.00 68.19 291 TYR A N 1
ATOM 2266 C CA . TYR A 1 291 ? -7.549 21.042 -0.365 1.00 68.19 291 TYR A CA 1
ATOM 2267 C C . TYR A 1 291 ? -6.630 22.217 -0.047 1.00 68.19 291 TYR A C 1
ATOM 2269 O O . TYR A 1 291 ? -5.854 22.664 -0.893 1.00 68.19 291 TYR A O 1
ATOM 2277 N N . ASP A 1 292 ? -6.716 22.717 1.183 1.00 64.94 292 ASP A N 1
ATOM 2278 C CA . ASP A 1 292 ? -5.953 23.876 1.656 1.00 64.94 292 ASP A CA 1
ATOM 2279 C C . ASP A 1 292 ? -4.543 23.516 2.160 1.00 64.94 292 ASP A C 1
ATOM 2281 O O . ASP A 1 292 ? -3.826 24.383 2.653 1.00 64.94 292 ASP A O 1
ATOM 2285 N N . GLN A 1 293 ? -4.148 22.241 2.039 1.00 65.38 293 GLN A N 1
ATOM 2286 C CA . GLN A 1 293 ? -2.865 21.683 2.492 1.00 65.38 293 GLN A CA 1
ATOM 2287 C C . GLN A 1 293 ? -2.616 21.761 4.012 1.00 65.38 293 GLN A C 1
ATOM 2289 O O . GLN A 1 293 ? -1.574 21.328 4.512 1.00 65.38 293 GLN A O 1
ATOM 2294 N N . SER A 1 294 ? -3.569 22.315 4.763 1.00 64.69 294 SER A N 1
ATOM 2295 C CA . SER A 1 294 ? -3.460 22.594 6.193 1.00 64.69 294 SER A CA 1
ATOM 2296 C C . SER A 1 294 ? -4.198 21.552 7.032 1.00 64.69 294 SER A C 1
ATOM 2298 O O . SER A 1 294 ? -3.880 21.350 8.214 1.00 64.69 294 SER A O 1
ATOM 2300 N N . ASP A 1 295 ? -5.153 20.843 6.425 1.00 70.81 295 ASP A N 1
ATOM 2301 C CA . ASP A 1 295 ? -5.996 19.880 7.114 1.00 70.81 295 ASP A CA 1
ATOM 2302 C C . ASP A 1 295 ? -6.245 18.583 6.359 1.00 70.81 295 ASP A C 1
ATOM 2304 O O . ASP A 1 295 ? -6.200 18.563 5.146 1.00 70.81 295 ASP A O 1
ATOM 2308 N N . ILE A 1 296 ? -6.519 17.483 7.063 1.00 80.50 296 ILE A N 1
ATOM 2309 C CA . ILE A 1 296 ? -6.873 16.224 6.399 1.00 80.50 296 ILE A CA 1
ATOM 2310 C C . ILE A 1 296 ? -8.276 16.382 5.785 1.00 80.50 296 ILE A C 1
ATOM 2312 O O . ILE A 1 296 ? -9.212 16.679 6.538 1.00 80.50 296 ILE A O 1
ATOM 2316 N N . PRO A 1 297 ? -8.442 16.174 4.465 1.00 83.25 297 PRO A N 1
ATOM 2317 C CA . PRO A 1 297 ? -9.730 16.328 3.803 1.00 83.25 297 PRO A CA 1
ATOM 2318 C C . PRO A 1 297 ? -10.715 15.240 4.248 1.00 83.25 297 PRO A C 1
ATOM 2320 O O . PRO A 1 297 ? -10.341 14.081 4.440 1.00 83.25 297 PRO A O 1
ATOM 2323 N N . GLU A 1 298 ? -11.980 15.624 4.422 1.00 84.88 298 GLU A N 1
ATOM 2324 C CA . GLU A 1 298 ? -13.061 14.689 4.760 1.00 84.88 298 GLU A CA 1
ATOM 2325 C C . GLU A 1 298 ? -13.558 13.944 3.518 1.00 84.88 298 GLU A C 1
ATOM 2327 O O . GLU A 1 298 ? -13.644 12.719 3.544 1.00 84.88 298 GLU A O 1
ATOM 2332 N N . ASP A 1 299 ? -13.837 14.675 2.435 1.00 87.62 299 ASP A N 1
ATOM 2333 C CA . ASP A 1 299 ? -14.2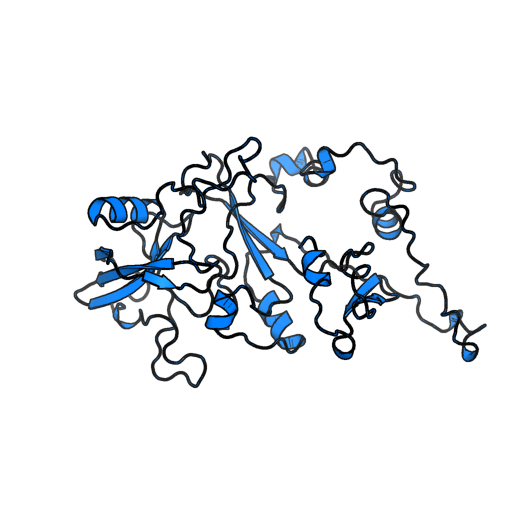98 14.121 1.161 1.00 87.62 299 ASP A CA 1
ATOM 2334 C C . ASP A 1 299 ? -13.117 13.930 0.207 1.00 87.62 299 ASP A C 1
ATOM 2336 O O . ASP A 1 299 ? -12.439 14.891 -0.174 1.00 87.62 299 ASP A O 1
ATOM 2340 N N . VAL A 1 300 ? -12.842 12.673 -0.140 1.00 90.56 300 VAL A N 1
ATOM 2341 C CA . VAL A 1 300 ? -11.683 12.290 -0.945 1.00 90.56 300 VAL A CA 1
ATOM 2342 C C . VAL A 1 300 ? -12.057 11.292 -2.027 1.00 90.56 300 VAL A C 1
ATOM 2344 O O . VAL A 1 300 ? -12.854 10.376 -1.836 1.00 90.56 300 VAL A O 1
ATOM 2347 N N . GLN A 1 301 ? -11.383 11.428 -3.157 1.00 90.25 301 GLN A N 1
ATOM 2348 C CA . GLN A 1 301 ? -11.230 10.387 -4.156 1.00 90.25 301 GLN A CA 1
ATOM 2349 C C . GLN A 1 301 ? -9.998 9.552 -3.822 1.00 90.25 301 GLN A C 1
ATOM 2351 O O . GLN A 1 301 ? -9.007 10.061 -3.292 1.00 90.25 301 GLN A O 1
ATOM 2356 N N . VAL A 1 302 ? -10.081 8.259 -4.119 1.00 92.31 302 VAL A N 1
ATOM 2357 C CA . VAL A 1 302 ? -9.019 7.293 -3.848 1.00 92.31 302 VAL A CA 1
ATOM 2358 C C . VAL A 1 302 ? -8.543 6.714 -5.165 1.00 92.31 302 VAL A C 1
ATOM 2360 O O . VAL A 1 302 ? -9.333 6.137 -5.912 1.00 92.31 302 VAL A O 1
ATOM 2363 N N . SER A 1 303 ? -7.243 6.813 -5.402 1.00 93.06 303 SER A N 1
ATOM 2364 C CA . SER A 1 303 ? -6.591 6.258 -6.581 1.00 93.06 303 SER A CA 1
ATOM 2365 C C . SER A 1 303 ? -5.600 5.196 -6.139 1.00 93.06 303 SER A C 1
ATOM 2367 O O . SER A 1 303 ? -4.759 5.435 -5.267 1.00 93.06 303 SER A O 1
ATOM 2369 N N . PHE A 1 304 ? -5.674 4.019 -6.750 1.00 94.81 304 PHE A N 1
ATOM 2370 C CA . PHE A 1 304 ? -4.679 2.973 -6.550 1.00 94.81 304 PHE A CA 1
ATOM 2371 C C . PHE A 1 304 ? -3.624 3.041 -7.646 1.00 94.81 304 PHE A C 1
ATOM 2373 O O . PHE A 1 304 ? -3.950 3.375 -8.779 1.00 94.81 304 PHE A O 1
ATOM 2380 N N . MET A 1 305 ? -2.374 2.711 -7.319 1.00 94.62 305 MET A N 1
ATOM 2381 C CA . MET A 1 305 ? -1.289 2.530 -8.282 1.00 94.62 305 MET A CA 1
ATOM 2382 C C . MET A 1 305 ? -0.500 1.263 -7.980 1.00 94.62 305 MET A C 1
ATOM 2384 O O . MET A 1 305 ? 0.101 1.145 -6.918 1.00 94.62 305 MET A O 1
ATOM 2388 N N . SER A 1 306 ? -0.477 0.313 -8.914 1.00 94.56 306 SER A N 1
ATOM 2389 C CA . SER A 1 306 ? 0.389 -0.858 -8.787 1.00 94.56 306 SER A CA 1
ATOM 2390 C C . SER A 1 306 ? 1.809 -0.489 -9.183 1.00 94.56 306 SER A C 1
ATOM 2392 O O . SER A 1 306 ? 2.078 -0.211 -10.350 1.00 94.56 306 SER A O 1
ATOM 2394 N N . MET A 1 307 ? 2.717 -0.525 -8.215 1.00 95.25 307 MET A N 1
ATOM 2395 C CA . MET A 1 307 ? 4.132 -0.251 -8.409 1.00 95.25 307 MET A CA 1
ATOM 2396 C C . MET A 1 307 ? 4.952 -1.517 -8.248 1.00 95.25 307 MET A C 1
ATOM 2398 O O . MET A 1 307 ? 4.906 -2.198 -7.229 1.00 95.25 307 MET A O 1
ATOM 2402 N N . LEU A 1 308 ? 5.730 -1.809 -9.279 1.00 96.94 308 LEU A N 1
ATOM 2403 C CA . LEU A 1 308 ? 6.725 -2.872 -9.328 1.00 96.94 308 LEU A CA 1
ATOM 2404 C C . LEU A 1 308 ? 7.981 -2.342 -10.029 1.00 96.94 308 LEU A C 1
ATOM 2406 O O . LEU A 1 308 ? 7.991 -1.206 -10.518 1.00 96.94 308 LEU A O 1
ATOM 2410 N N . CYS A 1 309 ? 9.023 -3.169 -10.132 1.00 97.31 309 CYS A N 1
ATOM 2411 C CA . CYS A 1 309 ? 10.143 -2.871 -11.021 1.00 97.31 309 CYS A CA 1
ATOM 2412 C C . CYS A 1 309 ? 9.622 -2.636 -12.447 1.00 97.31 309 CYS A C 1
ATOM 2414 O O . CYS A 1 309 ? 8.977 -3.502 -13.029 1.00 97.31 309 CYS A O 1
ATOM 2416 N N . GLN A 1 310 ? 9.913 -1.467 -13.014 1.00 95.19 310 GLN A N 1
ATOM 2417 C CA . GLN A 1 310 ? 9.473 -1.116 -14.368 1.00 95.19 310 GLN A CA 1
ATOM 2418 C C . GLN A 1 310 ? 10.375 -1.709 -15.460 1.00 95.19 310 GLN A C 1
ATOM 2420 O O . GLN A 1 310 ? 10.120 -1.474 -16.635 1.00 95.19 310 GLN A O 1
ATOM 2425 N N . HIS A 1 311 ? 11.440 -2.431 -15.078 1.00 93.31 311 HIS A N 1
ATOM 2426 C CA . HIS A 1 311 ? 12.463 -2.960 -15.988 1.00 93.31 311 HIS A CA 1
ATOM 2427 C C . HIS A 1 311 ? 12.935 -1.895 -16.995 1.00 93.31 311 HIS A C 1
ATOM 2429 O O . HIS A 1 311 ? 12.906 -2.093 -18.203 1.00 93.31 311 HIS A O 1
ATOM 2435 N N . CYS A 1 312 ? 13.307 -0.721 -16.473 1.00 88.25 312 CYS A N 1
ATOM 2436 C CA . CYS A 1 312 ? 13.660 0.444 -17.278 1.00 88.25 312 CYS A CA 1
ATOM 2437 C C . CYS A 1 312 ? 14.808 0.133 -18.241 1.00 88.25 312 CYS A C 1
ATOM 2439 O O . CYS A 1 312 ? 15.888 -0.175 -17.763 1.00 88.25 312 CYS A O 1
ATOM 2441 N N . GLU A 1 313 ? 14.639 0.374 -19.541 1.00 81.12 313 GLU A N 1
ATOM 2442 C CA . GLU A 1 313 ? 15.718 0.191 -20.530 1.00 81.12 313 GLU A CA 1
ATOM 2443 C C . GLU A 1 313 ? 16.986 0.987 -20.170 1.00 81.12 313 GLU A C 1
ATOM 2445 O O . GLU A 1 313 ? 18.098 0.468 -20.152 1.00 81.12 313 GLU A O 1
ATOM 2450 N N . ASN A 1 314 ? 16.823 2.264 -19.808 1.00 82.75 314 ASN A N 1
ATOM 2451 C CA . ASN A 1 314 ? 17.897 3.062 -19.220 1.00 82.75 314 ASN A CA 1
ATOM 2452 C C . ASN A 1 314 ? 17.854 2.928 -17.693 1.00 82.75 314 ASN A C 1
ATOM 2454 O O . ASN A 1 314 ? 17.416 3.849 -16.999 1.00 82.75 314 ASN A O 1
ATOM 2458 N N . ALA A 1 315 ? 18.225 1.753 -17.180 1.00 89.81 315 ALA A N 1
ATOM 2459 C CA . ALA A 1 315 ? 18.147 1.438 -15.757 1.00 89.81 315 ALA A CA 1
ATOM 2460 C C . ALA A 1 315 ? 19.239 2.156 -14.944 1.00 89.81 315 ALA A C 1
ATOM 2462 O O . ALA A 1 315 ? 20.407 1.752 -14.982 1.00 89.81 315 ALA A O 1
ATOM 2463 N N . PRO A 1 316 ? 18.890 3.148 -14.102 1.00 92.12 316 PRO A N 1
ATOM 2464 C CA . PRO A 1 316 ? 19.869 3.779 -13.220 1.00 92.12 316 PRO A CA 1
ATOM 2465 C C . PRO A 1 316 ? 20.392 2.813 -12.145 1.00 92.12 316 PRO A C 1
ATOM 2467 O O . PRO A 1 316 ? 21.483 3.010 -11.616 1.00 92.12 316 PRO A O 1
ATOM 2470 N N . CYS A 1 317 ? 19.643 1.757 -11.817 1.00 95.50 317 CYS A N 1
ATOM 2471 C CA . CYS A 1 317 ? 20.039 0.753 -10.831 1.00 95.50 317 CYS A CA 1
ATOM 2472 C C . CYS A 1 317 ? 21.123 -0.224 -11.333 1.00 95.50 317 CYS A C 1
ATOM 2474 O O . CYS A 1 317 ? 21.736 -0.907 -10.509 1.00 95.50 317 CYS A O 1
ATOM 2476 N N . GLU A 1 318 ? 21.383 -0.294 -12.644 1.00 93.62 318 GLU A N 1
ATOM 2477 C CA . GLU A 1 318 ? 22.419 -1.162 -13.229 1.00 93.62 318 GLU A CA 1
ATOM 2478 C C . GLU A 1 318 ? 23.798 -0.520 -13.203 1.00 93.62 318 GLU A C 1
ATOM 2480 O O . GLU A 1 318 ? 24.741 -1.097 -12.664 1.00 93.62 318 GLU A O 1
ATOM 2485 N N . SER A 1 319 ? 23.905 0.708 -13.718 1.00 90.69 319 SER A N 1
ATOM 2486 C CA . SER A 1 319 ? 25.180 1.423 -13.866 1.00 90.69 319 SER A CA 1
ATOM 2487 C C . SER A 1 319 ? 25.910 1.673 -12.543 1.00 90.69 319 SER A C 1
ATOM 2489 O O . SER A 1 319 ? 27.115 1.909 -12.527 1.00 90.69 319 SER A O 1
ATOM 2491 N N . VAL A 1 320 ? 25.188 1.594 -11.424 1.00 96.00 320 VAL A N 1
ATOM 2492 C CA . VAL A 1 320 ? 25.709 1.806 -10.070 1.00 96.00 320 VAL A CA 1
ATOM 2493 C C . VAL A 1 320 ? 26.099 0.516 -9.345 1.00 96.00 320 VAL A C 1
ATOM 2495 O O . VAL A 1 320 ? 26.597 0.580 -8.218 1.00 96.00 320 VAL A O 1
ATOM 2498 N N . CYS A 1 321 ? 25.863 -0.660 -9.937 1.00 96.69 321 CYS A N 1
ATOM 2499 C CA . CYS A 1 321 ? 26.210 -1.932 -9.313 1.00 96.69 321 CYS A CA 1
ATOM 2500 C C . CYS A 1 321 ? 27.693 -2.274 -9.557 1.00 96.69 321 CYS A C 1
ATOM 2502 O O . CYS A 1 321 ? 28.059 -2.608 -10.680 1.00 96.69 321 CYS A O 1
ATOM 2504 N N . PRO A 1 322 ? 28.560 -2.298 -8.526 1.00 96.44 322 PRO A N 1
ATOM 2505 C CA . PRO A 1 322 ? 30.001 -2.496 -8.727 1.00 96.44 322 PRO A CA 1
ATOM 2506 C C . PRO A 1 322 ? 30.394 -3.929 -9.120 1.00 96.44 322 PRO A C 1
ATOM 2508 O O . PRO A 1 322 ? 31.544 -4.185 -9.460 1.00 96.44 322 PRO A O 1
ATOM 2511 N N . VAL A 1 323 ? 29.467 -4.885 -9.017 1.00 96.56 323 VAL A N 1
ATOM 2512 C CA . VAL A 1 323 ? 29.717 -6.318 -9.257 1.00 96.56 323 VAL A CA 1
ATOM 2513 C C . VAL A 1 323 ? 28.864 -6.893 -10.388 1.00 96.56 323 VAL A C 1
ATOM 2515 O O . VAL A 1 323 ? 28.882 -8.111 -10.582 1.00 96.56 323 VAL A O 1
ATOM 2518 N N . ASN A 1 324 ? 28.139 -6.036 -11.118 1.00 93.88 324 ASN A N 1
ATOM 2519 C CA . ASN A 1 324 ? 27.217 -6.392 -12.201 1.00 93.88 324 ASN A CA 1
ATOM 2520 C C . ASN A 1 324 ? 26.206 -7.475 -11.785 1.00 93.88 324 ASN A C 1
ATOM 2522 O O . ASN A 1 324 ? 26.044 -8.487 -12.462 1.00 93.88 324 ASN A O 1
ATOM 2526 N N . ALA A 1 325 ? 25.567 -7.293 -10.625 1.00 96.88 325 ALA A N 1
ATOM 2527 C CA . ALA A 1 325 ? 24.487 -8.174 -10.175 1.00 96.88 325 ALA A CA 1
ATOM 2528 C C . ALA A 1 325 ? 23.141 -7.849 -10.845 1.00 96.88 325 ALA A C 1
ATOM 2530 O O . ALA A 1 325 ? 22.297 -8.730 -10.947 1.00 96.88 325 ALA A O 1
ATOM 2531 N N . THR A 1 326 ? 22.949 -6.607 -11.290 1.00 94.88 326 THR A N 1
ATOM 2532 C CA . THR A 1 326 ? 21.799 -6.149 -12.079 1.00 94.88 326 THR A CA 1
ATOM 2533 C C . THR A 1 326 ? 22.255 -5.888 -13.512 1.00 94.88 326 THR A C 1
ATOM 2535 O O . THR A 1 326 ? 23.202 -5.124 -13.711 1.00 94.88 326 THR A O 1
ATOM 2538 N N . VAL A 1 327 ? 21.626 -6.543 -14.492 1.00 91.12 327 VAL A N 1
ATOM 2539 C CA . VAL A 1 327 ? 21.929 -6.397 -15.928 1.00 91.12 327 VAL A CA 1
ATOM 2540 C C . VAL A 1 327 ? 20.676 -6.615 -16.775 1.00 91.12 327 VAL A C 1
ATOM 2542 O O . VAL A 1 327 ? 19.835 -7.450 -16.431 1.00 91.12 327 VAL A O 1
ATOM 2545 N N . HIS A 1 328 ? 20.588 -5.949 -17.921 1.00 88.50 328 HIS A N 1
ATOM 2546 C CA . HIS A 1 328 ? 19.572 -6.267 -18.917 1.00 88.50 328 HIS A CA 1
ATOM 2547 C C . HIS A 1 328 ? 19.844 -7.608 -19.597 1.00 88.50 328 HIS A C 1
ATOM 2549 O O . HIS A 1 328 ? 20.978 -7.914 -19.978 1.00 88.50 328 HIS A O 1
ATOM 2555 N N . ASP A 1 329 ? 18.783 -8.383 -19.800 1.00 83.31 329 ASP A N 1
ATOM 2556 C CA . ASP A 1 329 ? 18.801 -9.502 -20.730 1.00 83.31 329 ASP A CA 1
ATOM 2557 C C . ASP A 1 329 ? 18.452 -9.060 -22.162 1.00 83.31 329 ASP A C 1
ATOM 2559 O O . ASP A 1 329 ? 18.094 -7.914 -22.445 1.00 83.31 329 ASP A O 1
ATOM 2563 N N . LYS A 1 330 ? 18.536 -10.006 -23.101 1.00 76.19 330 LYS A N 1
ATOM 2564 C CA . LYS A 1 330 ? 18.157 -9.762 -24.498 1.00 76.19 330 LYS A CA 1
ATOM 2565 C C . LYS A 1 330 ? 16.643 -9.728 -24.729 1.00 76.19 330 LYS A C 1
ATOM 2567 O O . LYS A 1 330 ? 16.217 -9.645 -25.873 1.00 76.19 330 LYS A O 1
ATOM 2572 N N . GLN A 1 331 ? 15.826 -9.843 -23.692 1.00 78.38 331 GLN A N 1
ATOM 2573 C CA . GLN A 1 331 ? 14.373 -9.735 -23.788 1.00 78.38 331 GLN A CA 1
ATOM 2574 C C . GLN A 1 331 ? 13.861 -8.387 -23.260 1.00 78.38 331 GLN A C 1
ATOM 2576 O O . GLN A 1 331 ? 12.651 -8.168 -23.192 1.00 78.38 331 GLN A O 1
ATOM 2581 N N . GLY A 1 332 ? 14.776 -7.471 -22.918 1.00 79.81 332 GLY A N 1
ATOM 2582 C CA . GLY A 1 332 ? 14.464 -6.138 -22.409 1.00 79.81 332 GLY A CA 1
ATOM 2583 C C . GLY A 1 332 ? 14.124 -6.117 -20.921 1.00 79.81 332 GLY A C 1
ATOM 2584 O O . GLY A 1 332 ? 13.628 -5.108 -20.430 1.00 79.81 332 GLY A O 1
ATOM 2585 N N . LEU A 1 333 ? 14.380 -7.206 -20.192 1.00 88.81 333 LEU A N 1
ATOM 2586 C CA . LEU A 1 333 ? 14.154 -7.265 -18.756 1.00 88.81 333 LEU A CA 1
ATOM 2587 C C . LEU A 1 333 ? 15.434 -6.911 -18.008 1.00 88.81 333 LEU A C 1
ATOM 2589 O O . LEU A 1 333 ? 16.504 -7.457 -18.264 1.00 88.81 333 LEU A O 1
ATOM 2593 N N . ASN A 1 334 ? 15.304 -6.050 -17.005 1.00 93.00 334 ASN A N 1
ATOM 2594 C CA . ASN A 1 334 ? 16.323 -5.915 -15.970 1.00 93.00 334 ASN A CA 1
ATOM 2595 C C . ASN A 1 334 ? 16.325 -7.179 -15.095 1.00 93.00 334 ASN A C 1
ATOM 2597 O O . ASN A 1 334 ? 15.333 -7.465 -14.416 1.00 93.00 334 ASN A O 1
ATOM 2601 N N . THR A 1 335 ? 17.417 -7.936 -15.129 1.00 94.62 335 THR A N 1
ATOM 2602 C CA . THR A 1 335 ? 17.577 -9.201 -14.408 1.00 94.62 335 THR A CA 1
ATOM 2603 C C . THR A 1 335 ? 18.500 -9.036 -13.207 1.00 94.62 335 THR A C 1
ATOM 2605 O O . THR A 1 335 ? 19.558 -8.409 -13.281 1.00 94.62 335 THR A O 1
ATOM 2608 N N . MET A 1 336 ? 18.095 -9.619 -12.076 1.00 96.81 336 MET A N 1
ATOM 2609 C CA . MET A 1 336 ? 18.833 -9.558 -10.817 1.00 96.81 336 MET A CA 1
ATOM 2610 C C . MET A 1 336 ? 19.431 -10.923 -10.469 1.00 96.81 336 MET A C 1
ATOM 2612 O O . MET A 1 336 ? 18.729 -11.850 -10.067 1.00 96.81 336 MET A O 1
ATOM 2616 N N . ALA A 1 337 ? 20.753 -11.039 -10.558 1.00 97.06 337 ALA A N 1
ATOM 2617 C CA . ALA A 1 337 ? 21.499 -12.209 -10.115 1.00 97.06 337 ALA A CA 1
ATOM 2618 C C . ALA A 1 337 ? 21.740 -12.145 -8.595 1.00 97.06 337 ALA A C 1
ATOM 2620 O O . ALA A 1 337 ? 22.732 -11.583 -8.117 1.00 97.06 337 ALA A O 1
ATOM 2621 N N . TYR A 1 338 ? 20.831 -12.737 -7.811 1.00 96.31 338 TYR A N 1
ATOM 2622 C CA . TYR A 1 338 ? 20.873 -12.675 -6.341 1.00 96.31 338 TYR A CA 1
ATOM 2623 C C . TYR A 1 338 ? 22.184 -13.191 -5.730 1.00 96.31 338 TYR A C 1
ATOM 2625 O O . TYR A 1 338 ? 22.665 -12.631 -4.749 1.00 96.31 338 TYR A O 1
ATOM 2633 N N . ASN A 1 339 ? 22.798 -14.214 -6.329 1.00 97.25 339 ASN A N 1
ATOM 2634 C CA . ASN A 1 339 ? 24.069 -14.796 -5.882 1.00 97.25 339 ASN A CA 1
ATOM 2635 C C . ASN A 1 339 ? 25.293 -13.893 -6.124 1.00 97.25 339 ASN A C 1
ATOM 2637 O O . ASN A 1 339 ? 26.344 -14.119 -5.526 1.00 97.25 339 ASN A O 1
ATOM 2641 N N . ARG A 1 340 ? 25.180 -12.891 -7.005 1.00 97.06 340 ARG A N 1
ATOM 2642 C CA . ARG A 1 340 ? 26.269 -11.962 -7.334 1.00 97.06 340 ARG A CA 1
ATOM 2643 C C . ARG A 1 340 ? 26.253 -10.714 -6.457 1.00 97.06 340 ARG A C 1
ATOM 2645 O O . ARG A 1 340 ? 27.281 -10.058 -6.303 1.00 97.06 340 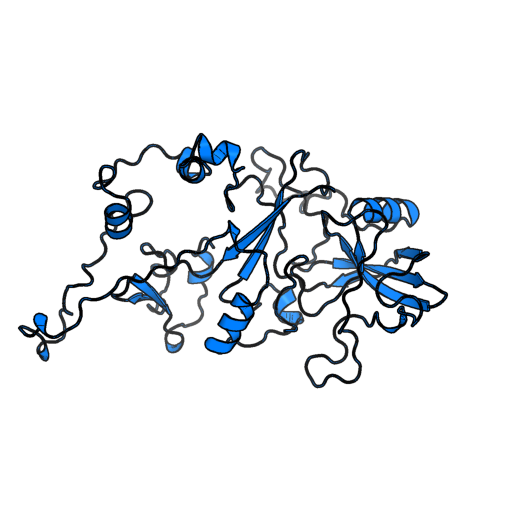ARG A O 1
ATOM 2652 N N . CYS A 1 341 ? 25.098 -10.375 -5.892 1.00 97.38 341 CYS A N 1
ATOM 2653 C CA . CYS A 1 341 ? 24.923 -9.180 -5.083 1.00 97.38 341 CYS A CA 1
ATOM 2654 C C . CYS A 1 341 ? 25.738 -9.251 -3.784 1.00 97.38 341 CYS A C 1
ATOM 2656 O O . CYS A 1 341 ? 25.508 -10.107 -2.937 1.00 97.38 341 CYS A O 1
ATOM 2658 N N . VAL A 1 342 ? 26.645 -8.289 -3.592 1.00 97.31 342 VAL A N 1
ATOM 2659 C CA . VAL A 1 342 ? 27.451 -8.150 -2.362 1.00 97.31 342 VAL A CA 1
ATOM 2660 C C . VAL A 1 342 ? 26.826 -7.198 -1.331 1.00 97.31 342 VAL A C 1
ATOM 2662 O O . VAL A 1 342 ? 27.443 -6.879 -0.320 1.00 97.31 342 VAL A O 1
ATOM 2665 N N . GLY A 1 343 ? 25.598 -6.725 -1.573 1.00 96.25 343 GLY A N 1
ATOM 2666 C CA . GLY A 1 343 ? 24.814 -5.992 -0.576 1.00 96.25 343 GLY A CA 1
ATOM 2667 C C . GLY A 1 343 ? 25.189 -4.521 -0.363 1.00 96.25 343 GLY A C 1
ATOM 2668 O O . GLY A 1 343 ? 24.913 -3.993 0.710 1.00 96.25 343 GLY A O 1
ATOM 2669 N N . THR A 1 344 ? 25.760 -3.831 -1.359 1.00 95.81 344 THR A N 1
ATOM 2670 C CA . THR A 1 344 ? 26.072 -2.384 -1.256 1.00 95.81 344 THR A CA 1
ATOM 2671 C C . THR A 1 344 ? 24.831 -1.491 -1.165 1.00 95.81 344 THR A C 1
ATOM 2673 O O . THR A 1 344 ? 24.924 -0.373 -0.670 1.00 95.81 344 THR A O 1
ATOM 2676 N N . ARG A 1 345 ? 23.672 -1.979 -1.639 1.00 95.44 345 ARG A N 1
ATOM 2677 C CA . ARG A 1 345 ? 22.357 -1.298 -1.658 1.00 95.44 345 ARG A CA 1
ATOM 2678 C C . ARG A 1 345 ? 22.275 -0.029 -2.508 1.00 95.44 345 ARG A C 1
ATOM 2680 O O . ARG A 1 345 ? 21.245 0.634 -2.508 1.00 95.44 345 ARG A O 1
ATOM 2687 N N . TYR A 1 346 ? 23.310 0.293 -3.276 1.00 96.31 346 TYR A N 1
ATOM 2688 C CA . TYR A 1 346 ? 23.336 1.536 -4.046 1.00 96.31 346 TYR A CA 1
ATOM 2689 C C . TYR A 1 346 ? 22.339 1.541 -5.218 1.00 96.31 346 TYR A C 1
ATOM 2691 O O . TYR A 1 346 ? 21.792 2.586 -5.560 1.00 96.31 346 TYR A O 1
ATOM 2699 N N . CYS A 1 347 ? 22.010 0.360 -5.753 1.00 96.38 347 CYS A N 1
ATOM 2700 C CA . CYS A 1 347 ? 20.951 0.182 -6.748 1.00 96.38 347 CYS A CA 1
ATOM 2701 C C . CYS A 1 347 ? 19.576 0.674 -6.264 1.00 96.38 347 CYS A C 1
ATOM 2703 O O . CYS A 1 347 ? 18.832 1.229 -7.066 1.00 96.38 347 CYS A O 1
ATOM 2705 N N . ALA A 1 348 ? 19.262 0.528 -4.971 1.00 95.94 348 ALA A N 1
ATOM 2706 C CA . ALA A 1 348 ? 18.007 1.009 -4.396 1.00 95.94 348 ALA A CA 1
ATOM 2707 C C . ALA A 1 348 ? 17.959 2.543 -4.344 1.00 95.94 348 ALA A C 1
ATOM 2709 O O . ALA A 1 348 ? 16.941 3.131 -4.674 1.00 95.94 348 ALA A O 1
ATOM 2710 N N . ASN A 1 349 ? 19.077 3.194 -4.009 1.00 95.00 349 ASN A N 1
ATOM 2711 C CA . ASN A 1 349 ? 19.145 4.657 -3.932 1.00 95.00 349 ASN A CA 1
ATOM 2712 C C . ASN A 1 349 ? 18.982 5.335 -5.299 1.00 95.00 349 ASN A C 1
ATOM 2714 O O . ASN A 1 349 ? 18.494 6.458 -5.363 1.00 95.00 349 ASN A O 1
ATOM 2718 N N . ASN A 1 350 ? 19.439 4.683 -6.373 1.00 95.56 350 ASN A N 1
ATOM 2719 C CA . ASN A 1 350 ? 19.375 5.248 -7.722 1.00 95.56 350 ASN A CA 1
ATOM 2720 C C . ASN A 1 350 ? 18.078 4.883 -8.462 1.00 95.56 350 ASN A C 1
ATOM 2722 O O . ASN A 1 350 ? 17.794 5.443 -9.519 1.00 95.56 350 ASN A O 1
ATOM 2726 N N . CYS A 1 351 ? 17.299 3.933 -7.936 1.00 96.06 351 CYS A N 1
ATOM 2727 C CA . CYS A 1 351 ? 15.967 3.639 -8.445 1.00 96.06 351 CYS A CA 1
ATOM 2728 C C . CYS A 1 351 ? 15.026 4.802 -8.080 1.00 96.06 351 CYS A C 1
ATOM 2730 O O . CYS A 1 351 ? 14.921 5.137 -6.903 1.00 96.06 351 CYS A O 1
ATOM 2732 N N . PRO A 1 352 ? 14.333 5.427 -9.048 1.00 92.00 352 PRO A N 1
ATOM 2733 C CA . PRO A 1 352 ? 13.428 6.542 -8.762 1.00 92.00 352 PRO A CA 1
ATOM 2734 C C . PRO A 1 352 ? 12.065 6.104 -8.191 1.00 92.00 352 PRO A C 1
ATOM 2736 O O . PRO A 1 352 ? 11.235 6.966 -7.904 1.00 92.00 352 PRO A O 1
ATOM 2739 N N . TYR A 1 353 ? 11.820 4.794 -8.085 1.00 92.69 353 TYR A N 1
ATOM 2740 C CA . TYR A 1 353 ? 10.554 4.180 -7.668 1.00 92.69 353 TYR A CA 1
ATOM 2741 C C . TYR A 1 353 ? 10.619 3.572 -6.274 1.00 92.69 353 TYR A C 1
ATOM 2743 O O . TYR A 1 353 ? 11.694 3.035 -5.928 1.00 92.69 353 TYR A O 1
#

Foldseek 3Di:
DQLQADQQQQFHLEWFWEAEQVVVVVQCVVQVAQQFDDPDPPDPDPPPPPPDDDDFQRLRFDDDLLWGKFWWKWKDDPNFIDIGGYDYGAQDDHPDIDTDADACDCPDPPARHRGYTHPVSVADPVARDDDDDMDIHTDNDIDTTLHLDSDAAPRQAPPDPDDDPVVCVVPVPVSCCGGPNVVDPPPDEPQPVDDPVCCVVAPAVSNDPDDDDQLLDDDPPDPVCVPVSVVDDRAAADADDDDQVPCPRPSPVQVVCCVVVVFDADDRVCSSNSNGGTQKDKHKHWDDPDDPSPGRHRDTDIGIDIDHPRLRLPQQLQVPQPQRQWDADSNSGTDGNPVRDPPPCVSVVRDPD

Sequence (353 aa):
MMECPDPMTKLTWDNPILISPRLAKELQEKDGVQIFPGLKPMNKQSAFFEGAKGQQQVNKAQFNRGKEMAVVAELTIDGRTIKAPIHVVPGMANYTLELPLGMGRTLAGRVGTDVGFDFYGLRSSNALGCATGASLKLTTETYKLANTQEHWSMEGRAIVREATAAYYKKSPDFAQKMGVESHAPANYGKYDDKSLQDKVQHNYRGNSAYKHESFSAPDPNVKVWKGHEDKFPKTQQWGMSIDMNSCFGCSACVVACQSENNIPIVGKDQVLRGREMHWMRLDRYFAAAEYDQSDIPEDVQVSFMSMLCQHCENAPCESVCPVNATVHDKQGLNTMAYNRCVGTRYCANNCPY

pLDDT: mean 83.47, std 16.64, range [34.06, 98.31]

Secondary structure (DSSP, 8-state):
-TTSPPTTT-EES---EEE-HHHHHHHHHHH---SSPP---S-SS-TT----SSPPP---SEESSS-EEEEEEEEEETTEEEEEEEEE-TTPPTT--B---S--BSSSHHHHBT-S--GGGG-BTTBSS-----EEEEEEEEEEEEES----B-TT--SS----HHHHHH-TTGGGGSSGGGTS-----TTTTS-HHHHHHH--TT--S-----TTSPPTT-GGGTT-GGGSPPPPPP-----GGG-----HHHHHHHHHTTPPPPPHHHHTTT----SEEEEEEEE-SS--SSS--SS-EEEEEEEE----SS-HHHHT-TT--EEE-TTS-EEE-TTT-----HHHHH---

Radius of gyration: 25.02 Å; chains: 1; bounding box: 60×51×68 Å